Protein AF-0000000080838759 (afdb_homodimer)

pLDDT: mean 96.84, std 4.11, range [67.25, 99.0]

Radius of gyration: 19.16 Å; Cα contacts (8 Å, |Δi|>4): 704; chains: 2; bounding box: 39×55×47 Å

Secondary structure (DSSP, 8-state):
--HHHHHHH--B---B-SPPPPHHHHHHHHHHHHHS--GGG---EEEEEE-SHHHHHHHHTT-S-----SEEEEEEEETTTS-EETTTTTEESHHHHHHHHHHHHHHHHHHTT-EEEEE--S-HHHHHHHHT--TTEEEEEEEEEEPBPTT----GGGG----HHHHEEE-/--HHHHHHH--B---B-SPPPPHHHHHHHHHHHHHS--GGG---EEEEEE-SHHHHHHHHTT-S-----SEEEEEEEETTTS-EEGGGTTEESHHHHHHHHHHHHHHHHHHTT-EEEEE--S-HHHHHHHHT--TTEEEEEEEEEEPBPTT----GGGG----HHHHEEE-

Structure (mmCIF, N/CA/C/O backbone):
data_AF-0000000080838759-model_v1
#
loop_
_entity.id
_entity.type
_entity.pdbx_description
1 polymer 'Nitroreductase family protein'
#
loop_
_atom_site.group_PDB
_atom_site.id
_atom_site.type_symbol
_atom_site.label_atom_id
_atom_site.label_alt_id
_atom_site.label_comp_id
_atom_site.label_asym_id
_atom_site.label_entity_id
_atom_site.label_seq_id
_atom_site.pdbx_PDB_ins_code
_atom_site.Cartn_x
_atom_site.Cartn_y
_atom_site.Cartn_z
_atom_site.occupancy
_atom_site.B_iso_or_equiv
_atom_site.auth_seq_id
_atom_site.auth_comp_id
_atom_site.auth_asym_id
_atom_site.auth_atom_id
_atom_site.pdbx_PDB_model_num
ATOM 1 N N . MET A 1 1 ? 18.906 5.273 -6.961 1 67.25 1 MET A N 1
ATOM 2 C CA . MET A 1 1 ? 18.969 4.637 -5.648 1 67.25 1 MET A CA 1
ATOM 3 C C . MET A 1 1 ? 18.406 3.225 -5.703 1 67.25 1 MET A C 1
ATOM 5 O O . MET A 1 1 ? 17.562 2.92 -6.555 1 67.25 1 MET A O 1
ATOM 9 N N . ASP A 1 2 ? 19.031 2.209 -5.035 1 92.75 2 ASP A N 1
ATOM 10 C CA . ASP A 1 2 ? 18.594 0.84 -4.789 1 92.75 2 ASP A CA 1
ATOM 11 C C . ASP A 1 2 ? 17.266 0.818 -4.023 1 92.75 2 ASP A C 1
ATOM 13 O O . ASP A 1 2 ? 17.172 1.383 -2.932 1 92.75 2 ASP A O 1
ATOM 17 N N . LEU A 1 3 ? 16.203 0.337 -4.699 1 98.06 3 LEU A N 1
ATOM 18 C CA . LEU A 1 3 ? 14.852 0.405 -4.148 1 98.06 3 LEU A CA 1
ATOM 19 C C . LEU A 1 3 ? 14.781 -0.304 -2.799 1 98.06 3 LEU A C 1
ATOM 21 O O . LEU A 1 3 ? 14.141 0.188 -1.866 1 98.06 3 LEU A O 1
ATOM 25 N N . LEU A 1 4 ? 15.391 -1.438 -2.664 1 97.94 4 LEU A N 1
ATOM 26 C CA . LEU A 1 4 ? 15.375 -2.182 -1.409 1 97.94 4 LEU A CA 1
ATOM 27 C C . LEU A 1 4 ? 16.031 -1.376 -0.292 1 97.94 4 LEU A C 1
ATOM 29 O O . LEU A 1 4 ? 15.562 -1.396 0.849 1 97.94 4 LEU A O 1
ATOM 33 N N . LYS A 1 5 ? 17.125 -0.715 -0.619 1 97.56 5 LYS A N 1
ATOM 34 C CA . LYS A 1 5 ? 17.766 0.155 0.358 1 97.56 5 LYS A CA 1
ATOM 35 C C . LYS A 1 5 ? 16.844 1.296 0.775 1 97.56 5 LYS A C 1
ATOM 37 O O . LYS A 1 5 ? 16.75 1.63 1.959 1 97.56 5 LYS A O 1
ATOM 42 N N . LEU A 1 6 ? 16.219 1.942 -0.214 1 98.25 6 LEU A N 1
ATOM 43 C CA . LEU A 1 6 ? 15.273 3.014 0.084 1 98.25 6 LEU A CA 1
ATOM 44 C C . LEU A 1 6 ? 14.18 2.529 1.034 1 98.25 6 LEU A C 1
ATOM 46 O O . LEU A 1 6 ? 13.859 3.205 2.014 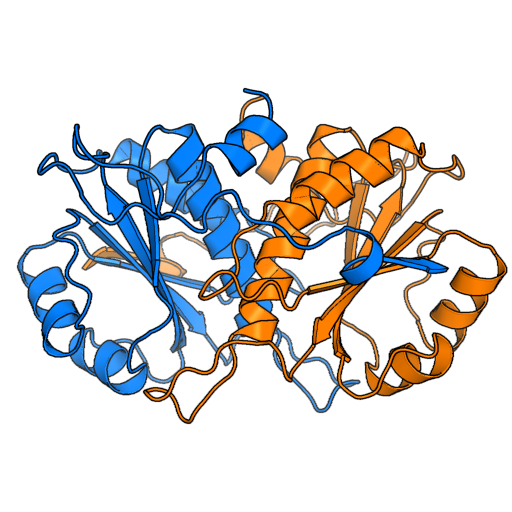1 98.25 6 LEU A O 1
ATOM 50 N N . MET A 1 7 ? 13.617 1.328 0.757 1 98.38 7 MET A N 1
ATOM 51 C CA . MET A 1 7 ? 12.57 0.731 1.576 1 98.38 7 MET A CA 1
ATOM 52 C C . MET A 1 7 ? 13.078 0.445 2.986 1 98.38 7 MET A C 1
ATOM 54 O O . MET A 1 7 ? 12.352 0.64 3.963 1 98.38 7 MET A O 1
ATOM 58 N N . GLY A 1 8 ? 14.281 0.028 3.107 1 97.12 8 GLY A N 1
ATOM 59 C CA . GLY A 1 8 ? 14.875 -0.272 4.398 1 97.12 8 GLY A CA 1
ATOM 60 C C . GLY A 1 8 ? 15.242 0.969 5.188 1 97.12 8 GLY A C 1
ATOM 61 O O . GLY A 1 8 ? 15.219 0.958 6.422 1 97.12 8 GLY A O 1
ATOM 62 N N . ASP A 1 9 ? 15.641 2.029 4.473 1 96.56 9 ASP A N 1
ATOM 63 C CA . ASP A 1 9 ? 16.047 3.277 5.109 1 96.56 9 ASP A CA 1
ATOM 64 C C . ASP A 1 9 ? 14.836 4.047 5.637 1 96.56 9 ASP A C 1
ATOM 66 O O . ASP A 1 9 ? 14.961 4.828 6.586 1 96.56 9 ASP A O 1
ATOM 70 N N . ARG A 1 10 ? 13.703 3.887 4.934 1 98.12 10 ARG A N 1
ATOM 71 C CA . ARG A 1 10 ? 12.484 4.547 5.391 1 98.12 10 ARG A CA 1
ATOM 72 C C . ARG A 1 10 ? 12.117 4.094 6.797 1 98.12 10 ARG A C 1
ATOM 74 O O . ARG A 1 10 ? 12.133 2.898 7.098 1 98.12 10 ARG A O 1
ATOM 81 N N . TYR A 1 11 ? 11.891 5.008 7.715 1 98.25 11 TYR A N 1
ATOM 82 C CA . TYR A 1 11 ? 11.391 4.703 9.055 1 98.25 11 TYR A CA 1
ATOM 83 C C . TYR A 1 11 ? 10.344 5.715 9.492 1 98.25 11 TYR A C 1
ATOM 85 O O . TYR A 1 11 ? 10.18 6.766 8.867 1 98.25 11 TYR A O 1
ATOM 93 N N . SER A 1 12 ? 9.57 5.309 10.508 1 98 12 SER A N 1
ATOM 94 C CA . SER A 1 12 ? 8.578 6.227 11.055 1 98 12 SER A CA 1
ATOM 95 C C . SER A 1 12 ? 9.234 7.406 11.758 1 98 12 SER A C 1
ATOM 97 O O . SER A 1 12 ? 9.695 7.281 12.891 1 98 12 SER A O 1
ATOM 99 N N . CYS A 1 13 ? 9.242 8.523 11.039 1 97.88 13 CYS A N 1
ATOM 100 C CA . CYS A 1 13 ? 9.773 9.766 11.602 1 97.88 13 CYS A CA 1
ATOM 101 C C . CYS A 1 13 ? 8.773 10.406 12.555 1 97.88 13 CYS A C 1
ATOM 103 O O . CYS A 1 13 ? 7.648 10.719 12.164 1 97.88 13 CYS A O 1
ATOM 105 N N . ARG A 1 14 ? 9.203 10.688 13.758 1 96.19 14 ARG A N 1
ATOM 106 C CA . ARG A 1 14 ? 8.273 11.234 14.742 1 96.19 14 ARG A CA 1
ATOM 107 C C . ARG A 1 14 ? 8.828 12.516 15.367 1 96.19 14 ARG A C 1
ATOM 109 O O . ARG A 1 14 ? 8.266 13.039 16.328 1 96.19 14 ARG A O 1
ATOM 116 N N . ARG A 1 15 ? 9.969 12.945 14.891 1 97.19 15 ARG A N 1
ATOM 117 C CA . ARG A 1 15 ? 10.578 14.227 15.227 1 97.19 15 ARG A CA 1
ATOM 118 C C . ARG A 1 15 ? 11.016 14.969 13.969 1 97.19 15 ARG A C 1
ATOM 120 O O . ARG A 1 15 ? 11.875 14.492 13.227 1 97.19 15 ARG A O 1
ATOM 127 N N . TYR A 1 16 ? 10.5 16.188 13.859 1 97.69 16 TYR A N 1
ATOM 128 C CA . TYR A 1 16 ? 10.695 16.891 12.594 1 97.69 16 TYR A CA 1
ATOM 129 C C . TYR A 1 16 ? 11.445 18.188 12.805 1 97.69 16 TYR A C 1
ATOM 131 O O . TYR A 1 16 ? 11.336 18.812 13.867 1 97.69 16 TYR A O 1
ATOM 139 N N . SER A 1 17 ? 12.211 18.516 11.812 1 96.94 17 SER A N 1
ATOM 140 C CA . SER A 1 17 ? 12.68 19.891 11.695 1 96.94 17 SER A CA 1
ATOM 141 C C . SER A 1 17 ? 11.523 20.875 11.539 1 96.94 17 SER A C 1
ATOM 143 O O . SER A 1 17 ? 10.438 20.5 11.094 1 96.94 17 SER A O 1
ATOM 145 N N . THR A 1 18 ? 11.773 22.141 11.797 1 94.94 18 THR A N 1
ATOM 146 C CA . THR A 1 18 ? 10.742 23.156 11.648 1 94.94 18 THR A CA 1
ATOM 147 C C . THR A 1 18 ? 10.695 23.672 10.211 1 94.94 18 THR A C 1
ATOM 149 O O . THR A 1 18 ? 9.797 24.438 9.852 1 94.94 18 THR A O 1
ATOM 152 N N . GLU A 1 19 ? 11.586 23.234 9.453 1 96.75 19 GLU A N 1
ATOM 153 C CA . GLU A 1 19 ? 11.641 23.672 8.062 1 96.75 19 GLU A CA 1
ATOM 154 C C . GLU A 1 19 ? 10.383 23.25 7.305 1 96.75 19 GLU A C 1
ATOM 156 O O . GLU A 1 19 ? 9.922 22.109 7.418 1 96.75 19 GLU A O 1
ATOM 161 N N . ASP A 1 20 ? 9.844 24.25 6.566 1 97.25 20 ASP A N 1
ATOM 162 C CA . ASP A 1 20 ? 8.672 23.953 5.746 1 97.25 20 ASP A CA 1
ATOM 163 C C . ASP A 1 20 ? 9.031 23 4.613 1 97.25 20 ASP A C 1
ATOM 165 O O . ASP A 1 20 ? 10.125 23.062 4.059 1 97.25 20 ASP A O 1
ATOM 169 N N . VAL A 1 21 ? 8.086 22.156 4.273 1 98.19 21 VAL A N 1
ATOM 170 C CA . VAL A 1 21 ? 8.281 21.297 3.115 1 98.19 21 VAL A CA 1
ATOM 171 C C . VAL A 1 21 ? 8.156 22.109 1.831 1 98.19 21 VAL A C 1
ATOM 173 O O . VAL A 1 21 ? 7.211 22.891 1.669 1 98.19 21 VAL A O 1
ATOM 176 N N . LYS A 1 22 ? 9.062 21.922 0.971 1 97.81 22 LYS A N 1
ATOM 177 C CA . LYS A 1 22 ? 9.023 22.641 -0.306 1 97.81 22 LYS A CA 1
ATOM 178 C C . LYS A 1 22 ? 7.801 22.234 -1.123 1 97.81 22 LYS A C 1
ATOM 180 O O . LYS A 1 22 ? 7.422 21.062 -1.147 1 97.81 22 LYS A O 1
ATOM 185 N N . GLU A 1 23 ? 7.258 23.25 -1.764 1 97.5 23 GLU A N 1
ATOM 186 C CA . GLU A 1 23 ? 6.082 23 -2.594 1 97.5 23 GLU A CA 1
ATOM 187 C C . GLU A 1 23 ? 6.383 21.984 -3.686 1 97.5 23 GLU A C 1
ATOM 189 O O . GLU A 1 23 ? 5.559 21.109 -3.975 1 97.5 23 GLU A O 1
ATOM 194 N N . GLU A 1 24 ? 7.512 22.109 -4.309 1 98.06 24 GLU A N 1
ATOM 195 C CA . GLU A 1 24 ? 7.887 21.188 -5.383 1 98.06 24 GLU A CA 1
ATOM 196 C C . GLU A 1 24 ? 7.926 19.75 -4.887 1 98.06 24 GLU A C 1
ATOM 198 O O . GLU A 1 24 ? 7.594 18.812 -5.633 1 98.06 24 GLU A O 1
ATOM 203 N N . ASP A 1 25 ? 8.383 19.531 -3.654 1 98.19 25 ASP A N 1
ATOM 204 C CA . ASP A 1 25 ? 8.43 18.188 -3.076 1 98.19 25 ASP A CA 1
ATOM 205 C C . ASP A 1 25 ? 7.023 17.656 -2.82 1 98.19 25 ASP A C 1
ATOM 207 O O . ASP A 1 25 ? 6.734 16.484 -3.113 1 98.19 25 ASP A O 1
ATOM 211 N N . ILE A 1 26 ? 6.129 18.516 -2.316 1 98.56 26 ILE A N 1
ATOM 212 C CA . ILE A 1 26 ? 4.746 18.125 -2.09 1 98.56 26 ILE A CA 1
ATOM 213 C C . ILE A 1 26 ? 4.105 17.703 -3.412 1 98.56 26 ILE A C 1
ATOM 215 O O . ILE A 1 26 ? 3.434 16.672 -3.484 1 98.56 26 ILE A O 1
ATOM 219 N N . LEU A 1 27 ? 4.371 18.438 -4.438 1 98.25 27 LEU A N 1
ATOM 220 C CA . LEU A 1 27 ? 3.783 18.156 -5.742 1 98.25 27 LEU A CA 1
ATOM 221 C C . LEU A 1 27 ? 4.301 16.828 -6.289 1 98.25 27 LEU A C 1
ATOM 223 O O . LEU A 1 27 ? 3.549 16.062 -6.902 1 98.25 27 LEU A O 1
ATOM 227 N N . LYS A 1 28 ? 5.59 16.531 -6.105 1 98.31 28 LYS A N 1
ATOM 228 C CA . LYS A 1 28 ? 6.148 15.25 -6.543 1 98.31 28 LYS A CA 1
ATOM 229 C C . LYS A 1 28 ? 5.535 14.094 -5.766 1 98.31 28 LYS A C 1
ATOM 231 O O . LYS A 1 28 ? 5.262 13.031 -6.336 1 98.31 28 LYS A O 1
ATOM 236 N N . ILE A 1 29 ? 5.348 14.297 -4.516 1 98.81 29 ILE A N 1
ATOM 237 C CA . ILE A 1 29 ? 4.723 13.273 -3.676 1 98.81 29 ILE A CA 1
ATOM 238 C C . ILE A 1 29 ? 3.287 13.039 -4.137 1 98.81 29 ILE A C 1
ATOM 240 O O . ILE A 1 29 ? 2.842 11.898 -4.242 1 98.81 29 ILE A O 1
ATOM 244 N N . LEU A 1 30 ? 2.594 14.117 -4.477 1 98.88 30 LEU A N 1
ATOM 245 C CA . LEU A 1 30 ? 1.219 14 -4.949 1 98.88 30 LEU A CA 1
ATOM 246 C C . LEU A 1 30 ? 1.174 13.375 -6.34 1 98.88 30 LEU A C 1
ATOM 248 O O . LEU A 1 30 ? 0.208 12.688 -6.684 1 98.88 30 LEU A O 1
ATOM 252 N N . GLU A 1 31 ? 2.197 13.602 -7.129 1 98.5 31 GLU A N 1
ATOM 253 C CA . GLU A 1 31 ? 2.289 12.906 -8.406 1 98.5 31 GLU A CA 1
ATOM 254 C C . GLU A 1 31 ? 2.393 11.398 -8.219 1 98.5 31 GLU A C 1
ATOM 256 O O . GLU A 1 31 ? 1.778 10.625 -8.953 1 98.5 31 GLU A O 1
ATOM 261 N N . ALA A 1 32 ? 3.166 10.969 -7.234 1 98.75 32 ALA A N 1
ATOM 262 C CA . ALA A 1 32 ? 3.254 9.555 -6.895 1 98.75 32 ALA A CA 1
ATOM 263 C C . ALA A 1 32 ? 1.889 9 -6.496 1 98.75 32 ALA A C 1
ATOM 265 O O . ALA A 1 32 ? 1.548 7.863 -6.84 1 98.75 32 ALA A O 1
ATOM 266 N N . ALA A 1 33 ? 1.122 9.805 -5.789 1 98.81 33 ALA A N 1
ATOM 267 C CA . ALA A 1 33 ? -0.238 9.422 -5.422 1 98.81 33 ALA A CA 1
ATOM 268 C C . ALA A 1 33 ? -1.108 9.234 -6.664 1 98.81 33 ALA A C 1
ATOM 270 O O . ALA A 1 33 ? -1.841 8.242 -6.773 1 98.81 33 ALA A O 1
ATOM 271 N N . LYS A 1 34 ? -0.985 10.125 -7.543 1 98.38 34 LYS A N 1
ATOM 272 C CA . LYS A 1 34 ? -1.82 10.172 -8.742 1 98.38 34 LYS A CA 1
ATOM 273 C C . LYS A 1 34 ? -1.583 8.953 -9.625 1 98.38 34 LYS A C 1
ATOM 275 O O . LYS A 1 34 ? -2.529 8.391 -10.18 1 98.38 34 LYS A O 1
ATOM 280 N N . ILE A 1 35 ? -0.372 8.523 -9.758 1 97.88 35 ILE A N 1
ATOM 281 C CA . ILE A 1 35 ? -0.061 7.488 -10.742 1 97.88 35 ILE A CA 1
ATOM 282 C C . ILE A 1 35 ? -0.175 6.109 -10.094 1 97.88 35 ILE A C 1
ATOM 284 O O . ILE A 1 35 ? -0.034 5.086 -10.773 1 97.88 35 ILE A O 1
ATOM 288 N N . ALA A 1 36 ? -0.401 6.055 -8.734 1 98.69 36 ALA A N 1
ATOM 289 C CA . ALA A 1 36 ? -0.598 4.77 -8.062 1 98.69 36 ALA A CA 1
ATOM 290 C C . ALA A 1 36 ? -1.803 4.031 -8.641 1 98.69 36 ALA A C 1
ATOM 292 O O . ALA A 1 36 ? -2.826 4.648 -8.953 1 98.69 36 ALA A O 1
ATOM 293 N N . PRO A 1 37 ? -1.706 2.703 -8.797 1 98.69 37 PRO A N 1
ATOM 294 C CA . PRO A 1 37 ? -2.848 1.953 -9.328 1 98.69 37 PRO A CA 1
ATOM 295 C C . PRO A 1 37 ? -4.004 1.863 -8.336 1 98.69 37 PRO A C 1
ATOM 297 O O . PRO A 1 37 ? -3.779 1.837 -7.121 1 98.69 37 PRO A O 1
ATOM 300 N N . THR A 1 38 ? -5.199 1.871 -8.844 1 98.69 38 THR A N 1
ATOM 301 C CA . THR A 1 38 ? -6.422 1.585 -8.102 1 98.69 38 THR A CA 1
ATOM 302 C C . THR A 1 38 ? -7.297 0.595 -8.867 1 98.69 38 THR A C 1
ATOM 304 O O . THR A 1 38 ? -7.141 0.426 -10.078 1 98.69 38 THR A O 1
ATOM 307 N N . ALA A 1 39 ? -8.086 -0.12 -8.117 1 98.56 39 ALA A N 1
ATOM 308 C CA . ALA A 1 39 ? -8.961 -1.113 -8.734 1 98.56 39 ALA A CA 1
ATOM 309 C C . ALA A 1 39 ? -9.789 -0.492 -9.852 1 98.56 39 ALA A C 1
ATOM 311 O O . ALA A 1 39 ? -10.453 0.527 -9.648 1 98.56 39 ALA A O 1
ATOM 312 N N . HIS A 1 40 ? -9.656 -1.096 -11.102 1 97.69 40 HIS A N 1
ATOM 313 C CA . HIS A 1 40 ? -10.398 -0.67 -12.281 1 97.69 40 HIS A CA 1
ATOM 314 C C . HIS A 1 40 ? -10.078 0.775 -12.648 1 97.69 40 HIS A C 1
ATOM 316 O O . HIS A 1 40 ? -10.867 1.44 -13.32 1 97.69 40 HIS A O 1
ATOM 322 N N . ASN A 1 41 ? -9.008 1.258 -12.078 1 98.25 41 ASN A N 1
ATOM 323 C CA . ASN A 1 41 ? -8.602 2.65 -12.242 1 98.25 41 ASN A CA 1
ATOM 324 C C . ASN A 1 41 ? -9.727 3.609 -11.867 1 98.25 41 ASN A C 1
ATOM 326 O O . ASN A 1 41 ? -9.906 4.645 -12.508 1 98.25 41 ASN A O 1
ATOM 330 N N . GLU A 1 42 ? -10.477 3.25 -10.836 1 98.5 42 GLU A N 1
ATOM 331 C CA . GLU A 1 42 ? -11.578 4.098 -10.391 1 98.5 42 GLU A CA 1
ATOM 332 C C . GLU A 1 42 ? -11.055 5.34 -9.672 1 98.5 42 GLU A C 1
ATOM 334 O O . GLU A 1 42 ? -11.789 6.32 -9.508 1 98.5 42 GLU A O 1
ATOM 339 N N . GLN A 1 43 ? -9.867 5.281 -9.188 1 98.75 43 GLN A N 1
ATOM 340 C CA . GLN A 1 43 ? -9.156 6.406 -8.586 1 98.75 43 GLN A CA 1
ATOM 341 C C . GLN A 1 43 ? -10.008 7.074 -7.508 1 98.75 43 GLN A C 1
ATOM 343 O O . GLN A 1 43 ? -10.266 8.281 -7.566 1 98.75 43 GLN A O 1
ATOM 348 N N . PRO A 1 44 ? -10.375 6.281 -6.465 1 98.88 44 PRO A N 1
ATOM 349 C CA . PRO A 1 44 ? -11.266 6.809 -5.43 1 98.88 44 PRO A CA 1
ATOM 350 C C . PRO A 1 44 ? -10.531 7.66 -4.395 1 98.88 44 PRO A C 1
ATOM 352 O O . PRO A 1 44 ? -11.172 8.266 -3.529 1 98.88 44 PRO A O 1
ATOM 355 N N . GLN A 1 45 ? -9.234 7.773 -4.402 1 98.88 45 GLN A N 1
ATOM 356 C CA . GLN A 1 45 ? -8.414 8.398 -3.367 1 98.88 45 GLN A CA 1
ATOM 357 C C . GLN A 1 45 ? -8.75 9.883 -3.23 1 98.88 45 GLN A C 1
ATOM 359 O O . GLN A 1 45 ? -9.031 10.555 -4.223 1 98.88 45 GLN A O 1
ATOM 364 N N . ARG A 1 46 ? -8.781 10.328 -2.061 1 98.94 46 ARG A N 1
ATOM 365 C CA . ARG A 1 46 ? -8.852 11.727 -1.659 1 98.94 46 ARG A CA 1
ATOM 366 C C . ARG A 1 46 ? -7.73 12.07 -0.682 1 98.94 46 ARG A C 1
ATOM 368 O O . ARG A 1 46 ? -7.527 11.367 0.31 1 98.94 46 ARG A O 1
ATOM 375 N N . ILE A 1 47 ? -7.02 13.125 -0.986 1 98.94 47 ILE A N 1
ATOM 376 C CA . ILE A 1 47 ? -5.887 13.531 -0.166 1 98.94 47 ILE A CA 1
ATOM 377 C C . ILE A 1 47 ? -6.07 14.977 0.289 1 98.94 47 ILE A C 1
ATOM 379 O O . ILE A 1 47 ? -6.273 15.875 -0.535 1 98.94 47 ILE A O 1
ATOM 383 N N . TYR A 1 48 ? -6.055 15.172 1.521 1 98.88 48 TYR A N 1
ATOM 384 C CA . TYR A 1 48 ? -6.105 16.5 2.113 1 98.88 48 TYR A CA 1
ATOM 385 C C . TYR A 1 48 ? -4.742 16.922 2.658 1 98.88 48 TYR A C 1
ATOM 387 O O . TYR A 1 48 ? -4.246 16.328 3.619 1 98.88 48 TYR A O 1
ATOM 395 N N . VAL A 1 49 ? -4.141 17.875 2.008 1 98.88 49 VAL A N 1
ATOM 396 C CA . VAL A 1 49 ? -2.836 18.391 2.406 1 98.88 49 VAL A CA 1
ATOM 397 C C . VAL A 1 49 ? -3.01 19.453 3.494 1 98.88 49 VAL A C 1
ATOM 399 O O . VAL A 1 49 ? -3.475 20.562 3.223 1 98.88 49 VAL A O 1
ATOM 402 N N . VAL A 1 50 ? -2.623 19.109 4.699 1 98 50 VAL A N 1
ATOM 403 C CA . VAL A 1 50 ? -2.785 20 5.852 1 98 50 VAL A CA 1
ATOM 404 C C . VAL A 1 50 ? -1.452 20.656 6.188 1 98 50 VAL A C 1
ATOM 406 O O . VAL A 1 50 ? -0.598 20.062 6.844 1 98 50 VAL A O 1
ATOM 409 N N . LYS A 1 51 ? -1.265 21.922 5.785 1 97.12 51 LYS A N 1
ATOM 410 C CA . LYS A 1 51 ? 0.029 22.578 5.992 1 97.12 51 LYS A CA 1
ATOM 411 C C . LYS A 1 51 ? -0.141 23.969 6.578 1 97.12 51 LYS A C 1
ATOM 413 O O . LYS A 1 51 ? 0.825 24.578 7.055 1 97.12 51 LYS A O 1
ATOM 418 N N . SER A 1 52 ? -1.4 24.547 6.523 1 97.19 52 SER A N 1
ATOM 419 C CA . SER A 1 52 ? -1.636 25.844 7.156 1 97.19 52 SER A CA 1
ATOM 420 C C . SER A 1 52 ? -1.721 25.703 8.672 1 97.19 52 SER A C 1
ATOM 422 O O . SER A 1 52 ? -2.037 24.641 9.188 1 97.19 52 SER A O 1
ATOM 424 N N . ASN A 1 53 ? -1.434 26.781 9.344 1 95.75 53 ASN A N 1
ATOM 425 C CA . ASN A 1 53 ? -1.57 26.781 10.797 1 95.75 53 ASN A CA 1
ATOM 426 C C . ASN A 1 53 ? -2.998 26.453 11.227 1 95.75 53 ASN A C 1
ATOM 428 O O . ASN A 1 53 ? -3.211 25.688 12.172 1 95.75 53 ASN A O 1
ATOM 432 N N . GLU A 1 54 ? -3.941 27.016 10.594 1 97.19 54 GLU A N 1
ATOM 433 C CA . GLU A 1 54 ? -5.344 26.766 10.906 1 97.19 54 GLU A CA 1
ATOM 434 C C . GLU A 1 54 ? -5.711 25.297 10.672 1 97.19 54 GLU A C 1
ATOM 436 O O . GLU A 1 54 ? -6.375 24.672 11.5 1 97.19 54 GLU A O 1
ATOM 441 N N . GLY A 1 55 ? -5.34 24.75 9.516 1 96.69 55 GLY A N 1
ATOM 442 C CA . GLY A 1 55 ? -5.609 23.344 9.227 1 96.69 55 GLY A CA 1
ATOM 443 C C . GLY A 1 55 ? -5.008 22.406 10.25 1 96.69 55 GLY A C 1
ATOM 444 O O . GLY A 1 55 ? -5.676 21.469 10.703 1 96.69 55 GLY A O 1
ATOM 445 N N . LYS A 1 56 ? -3.777 22.656 10.562 1 95.75 56 LYS A N 1
ATOM 446 C CA . LYS A 1 56 ? -3.104 21.812 11.547 1 95.75 56 LYS A CA 1
ATOM 447 C C . LYS A 1 56 ? -3.787 21.906 12.906 1 95.75 56 LYS A C 1
ATOM 449 O O . LYS A 1 56 ? -3.924 20.891 13.602 1 95.75 56 LYS A O 1
ATOM 454 N N . ALA A 1 57 ? -4.172 23.094 13.297 1 95.69 57 ALA A N 1
ATOM 455 C CA . ALA A 1 57 ? -4.891 23.25 14.555 1 95.69 57 ALA A CA 1
ATOM 456 C C . ALA A 1 57 ? -6.184 22.453 14.562 1 95.69 57 ALA A C 1
ATOM 458 O O . ALA A 1 57 ? -6.527 21.812 15.562 1 95.69 57 ALA A O 1
ATOM 459 N N . ARG A 1 58 ? -6.922 22.469 13.516 1 96.38 58 ARG A N 1
ATOM 460 C CA . ARG A 1 58 ? -8.156 21.703 13.391 1 96.38 58 ARG A CA 1
ATOM 461 C C . ARG A 1 58 ? -7.879 20.203 13.492 1 96.38 58 ARG A C 1
ATOM 463 O O . ARG A 1 58 ? -8.594 19.469 14.18 1 96.38 58 ARG A O 1
ATOM 470 N N . LEU A 1 59 ? -6.859 19.75 12.766 1 96.12 59 LEU A N 1
ATOM 471 C CA . LEU A 1 59 ? -6.5 18.344 12.789 1 96.12 59 LEU A CA 1
ATOM 472 C C . LEU A 1 59 ? -6.121 17.906 14.203 1 96.12 59 LEU A C 1
ATOM 474 O O . LEU A 1 59 ? -6.473 16.797 14.625 1 96.12 59 LEU A O 1
ATOM 478 N N . MET A 1 60 ? -5.434 18.766 14.938 1 94.5 60 MET A N 1
ATOM 479 C CA . MET A 1 60 ? -4.844 18.406 16.219 1 94.5 60 MET A CA 1
ATOM 480 C C . MET A 1 60 ? -5.891 18.438 17.328 1 94.5 60 MET A C 1
ATOM 482 O O . MET A 1 60 ? -5.656 17.922 18.438 1 94.5 60 MET A O 1
ATOM 486 N N . LYS A 1 61 ? -7.031 18.953 17.141 1 91.69 61 LYS A N 1
ATOM 487 C CA . LYS A 1 61 ? -8.078 19.031 18.156 1 91.69 61 LYS A CA 1
ATOM 488 C C . LYS A 1 61 ? -8.359 17.672 18.781 1 91.69 61 LYS A C 1
ATOM 490 O O . LYS A 1 61 ? -8.586 17.562 19.984 1 91.69 61 LYS A O 1
ATOM 495 N N . ASP A 1 62 ? -8.297 16.609 18.047 1 80.44 62 ASP A N 1
ATOM 496 C CA . ASP A 1 62 ? -8.625 15.273 18.531 1 80.44 62 ASP A CA 1
ATOM 497 C C . ASP A 1 62 ? -7.531 14.273 18.172 1 80.44 62 ASP A C 1
ATOM 499 O O . ASP A 1 62 ? -7.793 13.07 18.062 1 80.44 62 ASP A O 1
ATOM 503 N N . PHE A 1 63 ? -6.488 14.836 17.906 1 78.69 63 PHE A N 1
ATOM 504 C CA . PHE A 1 63 ? -5.375 14.031 17.422 1 78.69 63 PHE A CA 1
ATOM 505 C C . PHE A 1 63 ? -4.211 14.07 18.406 1 78.69 63 PHE A C 1
ATOM 507 O O . PHE A 1 63 ? -3.709 15.148 18.734 1 78.69 63 PHE A O 1
ATOM 514 N N . LYS A 1 64 ? -3.855 12.945 19 1 73.88 64 LYS A N 1
ATOM 515 C CA . LYS A 1 64 ? -2.893 12.891 20.094 1 73.88 64 LYS A CA 1
ATOM 516 C C . LYS A 1 64 ? -1.46 12.883 19.562 1 73.88 64 LYS A C 1
ATOM 518 O O . LYS A 1 64 ? -0.521 13.188 20.312 1 73.88 64 LYS A O 1
ATOM 523 N N . PHE A 1 65 ? -1.274 12.602 18.312 1 79.12 65 PHE A N 1
ATOM 524 C CA . PHE A 1 65 ? 0.077 12.414 17.797 1 79.12 65 PHE A CA 1
ATOM 525 C C . PHE A 1 65 ? 0.562 13.656 17.078 1 79.12 65 PHE A C 1
ATOM 527 O O . PHE A 1 65 ? 0.792 13.625 15.867 1 79.12 65 PHE A O 1
ATOM 534 N N . ASP A 1 66 ? 0.688 14.695 17.875 1 83.81 66 ASP A N 1
ATOM 535 C CA . ASP A 1 66 ? 1.285 15.906 17.328 1 83.81 66 ASP A CA 1
ATOM 536 C C . ASP A 1 66 ? 2.809 15.812 17.312 1 83.81 66 ASP A C 1
ATOM 538 O O . ASP A 1 66 ? 3.469 16.188 18.281 1 83.81 66 ASP A O 1
ATOM 542 N N . PHE A 1 67 ? 3.314 15.391 16.203 1 90.88 67 PHE A N 1
ATOM 543 C CA . PHE A 1 67 ? 4.758 15.289 16.031 1 90.88 67 PHE A CA 1
ATOM 544 C C . PHE A 1 67 ? 5.355 16.641 15.641 1 90.88 67 PHE A C 1
ATOM 546 O O . PHE A 1 67 ? 6.555 16.734 15.359 1 90.88 67 PHE A O 1
ATOM 553 N N . LYS A 1 68 ? 4.48 17.672 15.586 1 93.5 68 LYS A N 1
ATOM 554 C CA . LYS A 1 68 ? 4.879 19 15.148 1 93.5 68 LYS A CA 1
ATOM 555 C C . LYS A 1 68 ? 5.465 18.969 13.742 1 93.5 68 LYS A C 1
ATOM 557 O O . LYS A 1 68 ? 6.43 19.672 13.445 1 93.5 68 LYS A O 1
ATOM 562 N N . ALA A 1 69 ? 4.961 18.062 12.945 1 96.75 69 ALA A N 1
ATOM 563 C CA . ALA A 1 69 ? 5.355 18.031 11.539 1 96.75 69 ALA A CA 1
ATOM 564 C C . ALA A 1 69 ? 4.844 19.266 10.797 1 96.75 69 ALA A C 1
ATOM 566 O O . ALA A 1 69 ? 3.744 19.75 11.078 1 96.75 69 ALA A O 1
ATOM 567 N N . PRO A 1 70 ? 5.602 19.797 9.883 1 97.62 70 PRO A N 1
ATOM 568 C CA . PRO A 1 70 ? 5.16 20.984 9.156 1 97.62 70 PRO A CA 1
ATOM 569 C C . PRO A 1 70 ? 3.979 20.703 8.227 1 97.62 70 PRO A C 1
ATOM 571 O O . PRO A 1 70 ? 3.309 21.641 7.777 1 97.62 70 PRO A O 1
ATOM 574 N N . CYS A 1 71 ? 3.725 19.438 7.863 1 97.94 71 CYS A N 1
ATOM 575 C CA . CYS A 1 71 ? 2.668 19.047 6.934 1 97.94 71 CYS A CA 1
ATOM 576 C C . CYS A 1 71 ? 2.1 17.688 7.285 1 97.94 71 CYS A C 1
ATOM 578 O O . CYS A 1 71 ? 2.816 16.828 7.801 1 97.94 71 CYS A O 1
ATOM 580 N N . TYR A 1 72 ? 0.829 17.516 7.121 1 97.75 72 TYR A N 1
ATOM 581 C CA . TYR A 1 72 ? 0.149 16.234 7.234 1 97.75 72 TYR A CA 1
ATOM 582 C C . TYR A 1 72 ? -0.673 15.938 5.988 1 97.75 72 TYR A C 1
ATOM 584 O O . TYR A 1 72 ? -1.314 16.828 5.434 1 97.75 72 TYR A O 1
ATOM 592 N N . LEU A 1 73 ? -0.601 14.758 5.516 1 98.81 73 LEU A N 1
ATOM 593 C CA . LEU A 1 73 ? -1.456 14.273 4.438 1 98.81 73 LEU A CA 1
ATOM 594 C C . LEU A 1 73 ? -2.545 13.352 4.98 1 98.81 73 LEU A C 1
ATOM 596 O O . LEU A 1 73 ? -2.264 12.219 5.363 1 98.81 73 LEU A O 1
ATOM 600 N N . VAL A 1 74 ? -3.756 13.828 5.086 1 98.69 74 VAL A N 1
ATOM 601 C CA . VAL A 1 74 ? -4.906 13.031 5.5 1 98.69 74 VAL A CA 1
ATOM 602 C C . VAL A 1 74 ? -5.5 12.32 4.285 1 98.69 74 VAL A C 1
ATOM 604 O O . VAL A 1 74 ? -5.926 12.961 3.326 1 98.69 74 VAL A O 1
ATOM 607 N N . CYS A 1 75 ? -5.52 11.016 4.363 1 98.88 75 CYS A N 1
ATOM 608 C CA . CYS A 1 75 ? -5.805 10.227 3.17 1 98.88 75 CYS A CA 1
ATOM 609 C C . CYS A 1 75 ? -7.02 9.336 3.383 1 98.88 75 CYS A C 1
ATOM 611 O O . CYS A 1 75 ? -7.141 8.68 4.422 1 98.88 75 CYS A O 1
ATOM 613 N N . GLY A 1 76 ? -7.871 9.32 2.41 1 98.88 76 GLY A N 1
ATOM 614 C CA . GLY A 1 76 ? -9.055 8.477 2.361 1 98.88 76 GLY A CA 1
ATOM 615 C C . GLY A 1 76 ? -9.5 8.156 0.948 1 98.88 76 GLY A C 1
ATOM 616 O O . GLY A 1 76 ? -8.703 8.219 0.009 1 98.88 76 GLY A O 1
ATOM 617 N N . TYR A 1 77 ? -10.695 7.641 0.87 1 98.88 77 TYR A N 1
ATOM 618 C CA . TYR A 1 77 ? -11.258 7.332 -0.441 1 98.88 77 TYR A CA 1
ATOM 619 C C . TYR A 1 77 ? -12.758 7.594 -0.466 1 98.88 77 TYR A C 1
ATOM 621 O O . TYR A 1 77 ? -13.43 7.523 0.569 1 98.88 77 TYR A O 1
ATOM 629 N N . ASN A 1 78 ? -13.258 8.031 -1.589 1 98.81 78 ASN A N 1
ATOM 630 C CA . ASN A 1 78 ? -14.688 8.141 -1.826 1 98.81 78 ASN A CA 1
ATOM 631 C C . ASN A 1 78 ? -15.352 6.77 -1.935 1 98.81 78 ASN A C 1
ATOM 633 O O . ASN A 1 78 ? -15.141 6.055 -2.916 1 98.81 78 ASN A O 1
ATOM 637 N N . GLU A 1 79 ? -16.141 6.402 -0.996 1 98.5 79 GLU A N 1
ATOM 638 C CA . GLU A 1 79 ? -16.719 5.066 -0.902 1 98.5 79 GLU A CA 1
ATOM 639 C C . GLU A 1 79 ? -17.656 4.785 -2.072 1 98.5 79 GLU A C 1
ATOM 641 O O . GLU A 1 79 ? -17.891 3.625 -2.418 1 98.5 79 GLU A O 1
ATOM 646 N N . GLU A 1 80 ? -18.141 5.816 -2.666 1 98.5 80 GLU A N 1
ATOM 647 C CA . GLU A 1 80 ? -19.078 5.664 -3.779 1 98.5 80 GLU A CA 1
ATOM 648 C C . GLU A 1 80 ? -18.344 5.391 -5.086 1 98.5 80 GLU A C 1
ATOM 650 O O . GLU A 1 80 ? -18.938 4.969 -6.074 1 98.5 80 GLU A O 1
ATOM 655 N N . GLU A 1 81 ? -17.062 5.613 -5.074 1 98.69 81 GLU A N 1
ATOM 656 C CA . GLU A 1 81 ? -16.266 5.465 -6.293 1 98.69 81 GLU A CA 1
ATOM 657 C C . GLU A 1 81 ? -15.422 4.199 -6.25 1 98.69 81 GLU A C 1
ATOM 659 O O . GLU A 1 81 ? -14.891 3.766 -7.273 1 98.69 81 GLU A O 1
ATOM 664 N N . ALA A 1 82 ? -15.289 3.582 -5.098 1 98.69 82 ALA A N 1
ATOM 665 C CA . ALA A 1 82 ? -14.461 2.387 -4.957 1 98.69 82 ALA A CA 1
ATOM 666 C C . ALA A 1 82 ? -15.117 1.186 -5.637 1 98.69 82 ALA A C 1
ATOM 668 O O . ALA A 1 82 ? -16.328 0.995 -5.539 1 98.69 82 ALA A O 1
ATOM 669 N N . TRP A 1 83 ? -14.312 0.455 -6.32 1 98.62 83 TRP A N 1
ATOM 670 C CA . TRP A 1 83 ? -14.805 -0.783 -6.91 1 98.62 83 TRP A CA 1
ATOM 671 C C . TRP A 1 83 ? -15.242 -1.768 -5.832 1 98.62 83 TRP A C 1
ATOM 673 O O . TRP A 1 83 ? -14.648 -1.818 -4.754 1 98.62 83 TRP A O 1
ATOM 683 N N . LYS A 1 84 ? -16.266 -2.559 -6.137 1 98.5 84 LYS A N 1
ATOM 684 C CA . LYS A 1 84 ? -16.781 -3.562 -5.211 1 98.5 84 LYS A CA 1
ATOM 685 C C . LYS A 1 84 ? -16.656 -4.965 -5.793 1 98.5 84 LYS A C 1
ATOM 687 O O . LYS A 1 84 ? -16.969 -5.188 -6.965 1 98.5 84 LYS A O 1
ATOM 692 N N . ASN A 1 85 ? -16.109 -5.875 -4.973 1 97.56 85 ASN A N 1
ATOM 693 C CA . ASN A 1 85 ? -15.953 -7.262 -5.398 1 97.56 85 ASN A CA 1
ATOM 694 C C . ASN A 1 85 ? -17.219 -8.07 -5.164 1 97.56 85 ASN A C 1
ATOM 696 O O . ASN A 1 85 ? -17.547 -8.406 -4.023 1 97.56 85 ASN A O 1
ATOM 700 N N . PRO A 1 86 ? -17.938 -8.469 -6.223 1 96.75 86 PRO A N 1
ATOM 701 C CA . PRO A 1 86 ? -19.172 -9.227 -6.035 1 96.75 86 PRO A CA 1
ATOM 702 C C . PRO A 1 86 ? -18.922 -10.633 -5.484 1 96.75 86 PRO A C 1
ATOM 704 O O . PRO A 1 86 ? -19.859 -11.273 -4.984 1 96.75 86 PRO A O 1
ATOM 707 N N . LEU A 1 87 ? -17.734 -11.109 -5.52 1 95.56 87 LEU A N 1
ATOM 708 C CA . LEU A 1 87 ? -17.406 -12.453 -5.051 1 95.56 87 LEU A CA 1
ATOM 709 C C . LEU A 1 87 ? -17.047 -12.438 -3.57 1 95.56 87 LEU A C 1
ATOM 711 O O . LEU A 1 87 ? -16.812 -13.492 -2.975 1 95.56 87 LEU A O 1
ATOM 715 N N . ASP A 1 88 ? -17.016 -11.32 -2.943 1 96.31 88 ASP A N 1
ATOM 716 C CA . ASP A 1 88 ? -16.625 -11.156 -1.544 1 96.31 88 ASP A CA 1
ATOM 717 C C . ASP A 1 88 ? -17.578 -10.195 -0.83 1 96.31 88 ASP A C 1
ATOM 719 O O . ASP A 1 88 ? -17.141 -9.195 -0.259 1 96.31 88 ASP A O 1
ATOM 723 N N . ASN A 1 89 ? -18.875 -10.445 -0.945 1 97.44 89 ASN A N 1
ATOM 724 C CA . ASN A 1 89 ? -19.922 -9.688 -0.274 1 97.44 89 ASN A CA 1
ATOM 725 C C . ASN A 1 89 ? -19.875 -8.211 -0.627 1 97.44 89 ASN A C 1
ATOM 727 O O . ASN A 1 89 ? -20.062 -7.352 0.239 1 97.44 89 ASN A O 1
ATOM 731 N N . ASN A 1 90 ? -19.453 -7.836 -1.814 1 98 90 ASN A N 1
ATOM 732 C CA . ASN A 1 90 ? -19.344 -6.48 -2.344 1 98 90 ASN A CA 1
ATOM 733 C C . ASN A 1 90 ? -18.406 -5.621 -1.506 1 98 90 ASN A C 1
ATOM 735 O O . ASN A 1 90 ? -18.641 -4.426 -1.333 1 98 90 ASN A O 1
ATOM 739 N N . LYS A 1 91 ? -17.484 -6.332 -0.986 1 97.75 91 LYS A N 1
ATOM 740 C CA . LYS A 1 91 ? -16.438 -5.57 -0.3 1 97.75 91 LYS A CA 1
ATOM 741 C C . LYS A 1 91 ? -15.789 -4.562 -1.241 1 97.75 91 LYS A C 1
ATOM 743 O O . LYS A 1 91 ? -15.391 -4.914 -2.357 1 97.75 91 LYS A O 1
ATOM 748 N N . ASP A 1 92 ? -15.672 -3.254 -0.781 1 98.25 92 ASP A N 1
ATOM 749 C CA . ASP A 1 92 ? -15.086 -2.264 -1.684 1 98.25 92 ASP A CA 1
ATOM 750 C C . ASP A 1 92 ? -13.562 -2.299 -1.628 1 98.25 92 ASP A C 1
ATOM 752 O O . ASP A 1 92 ? -12.984 -2.805 -0.666 1 98.25 92 ASP A O 1
ATOM 756 N N . SER A 1 93 ? -12.922 -1.811 -2.623 1 98.69 93 SER A N 1
ATOM 757 C CA . SER A 1 93 ? -11.469 -1.844 -2.797 1 98.69 93 SER A CA 1
ATOM 758 C C . SER A 1 93 ? -10.805 -0.646 -2.127 1 98.69 93 SER A C 1
ATOM 760 O O . SER A 1 93 ? -9.586 -0.505 -2.172 1 98.69 93 SER A O 1
ATOM 762 N N . GLY A 1 94 ? -11.57 0.233 -1.528 1 98.75 94 GLY A N 1
ATOM 763 C CA . GLY A 1 94 ? -11.125 1.564 -1.156 1 98.75 94 GLY A CA 1
ATOM 764 C C . GLY A 1 94 ? -9.922 1.552 -0.226 1 98.75 94 GLY A C 1
ATOM 765 O O . GLY A 1 94 ? -8.961 2.289 -0.438 1 98.75 94 GLY A O 1
ATOM 766 N N . GLU A 1 95 ? -9.969 0.702 0.812 1 98.75 95 GLU A N 1
ATOM 767 C CA . GLU A 1 95 ? -8.875 0.651 1.777 1 98.75 95 GLU A CA 1
ATOM 768 C C . GLU A 1 95 ? -7.582 0.154 1.127 1 98.75 95 GLU A C 1
ATOM 770 O O . GLU A 1 95 ? -6.5 0.675 1.404 1 98.75 95 GLU A O 1
ATOM 775 N N . VAL A 1 96 ? -7.707 -0.857 0.29 1 98.88 96 VAL A N 1
ATOM 776 C CA . VAL A 1 96 ? -6.559 -1.342 -0.466 1 98.88 96 VAL A CA 1
ATOM 777 C C . VAL A 1 96 ? -6.031 -0.233 -1.372 1 98.88 96 VAL A C 1
ATOM 779 O O . VAL A 1 96 ? -4.836 0.07 -1.361 1 98.88 96 VAL A O 1
ATOM 782 N N . ASP A 1 97 ? -6.934 0.427 -2.088 1 98.94 97 ASP A N 1
ATOM 783 C CA . ASP A 1 97 ? -6.555 1.47 -3.037 1 98.94 97 ASP A CA 1
ATOM 784 C C . ASP A 1 97 ? -5.793 2.596 -2.34 1 98.94 97 ASP A C 1
ATOM 786 O O . ASP A 1 97 ? -4.703 2.977 -2.773 1 98.94 97 ASP A O 1
ATOM 790 N N . ILE A 1 98 ? -6.363 3.076 -1.276 1 98.94 98 ILE A N 1
ATOM 791 C CA . ILE A 1 98 ? -5.758 4.223 -0.607 1 98.94 98 ILE A CA 1
ATOM 792 C C . ILE A 1 98 ? -4.441 3.807 0.041 1 98.94 98 ILE A C 1
ATOM 794 O O . ILE A 1 98 ? -3.496 4.598 0.105 1 98.94 98 ILE A O 1
ATOM 798 N N . SER A 1 99 ? -4.328 2.57 0.506 1 98.94 99 SER A N 1
ATOM 799 C CA . SER A 1 99 ? -3.082 2.096 1.1 1 98.94 99 SER A CA 1
ATOM 800 C C . SER A 1 99 ? -1.965 2.029 0.062 1 98.94 99 SER A C 1
ATOM 802 O O . SER A 1 99 ? -0.814 2.355 0.36 1 98.94 99 SER A O 1
ATOM 804 N N . ILE A 1 100 ? -2.258 1.59 -1.128 1 98.94 100 ILE A N 1
ATOM 805 C CA . ILE A 1 100 ? -1.291 1.61 -2.221 1 98.94 100 ILE A CA 1
ATOM 806 C C . ILE A 1 100 ? -0.83 3.045 -2.473 1 98.94 100 ILE A C 1
ATOM 808 O O . ILE A 1 100 ? 0.372 3.312 -2.543 1 98.94 100 ILE A O 1
ATOM 812 N N . VAL A 1 101 ? -1.793 3.938 -2.557 1 98.94 101 VAL A N 1
ATOM 813 C CA . VAL A 1 101 ? -1.539 5.348 -2.836 1 98.94 101 VAL A CA 1
ATOM 814 C C . VAL A 1 101 ? -0.627 5.93 -1.76 1 98.94 101 VAL A C 1
ATOM 816 O O . VAL A 1 101 ? 0.382 6.566 -2.072 1 98.94 101 VAL A O 1
ATOM 819 N N . MET A 1 102 ? -0.948 5.676 -0.541 1 98.94 102 MET A N 1
ATOM 820 C CA . MET A 1 102 ? -0.173 6.211 0.575 1 98.94 102 MET A CA 1
ATOM 821 C C . MET A 1 102 ? 1.231 5.613 0.597 1 98.94 102 MET A C 1
ATOM 823 O O . MET A 1 102 ? 2.191 6.289 0.971 1 98.94 102 MET A O 1
ATOM 827 N N . THR A 1 103 ? 1.343 4.348 0.248 1 99 103 THR A N 1
ATOM 828 C CA . THR A 1 103 ? 2.662 3.727 0.189 1 99 103 THR A CA 1
ATOM 829 C C . THR A 1 103 ? 3.525 4.391 -0.88 1 99 103 THR A C 1
ATOM 831 O O . THR A 1 103 ? 4.707 4.656 -0.654 1 99 103 THR A O 1
ATOM 834 N N . HIS A 1 104 ? 2.939 4.645 -2.047 1 98.94 104 HIS A N 1
ATOM 835 C CA . HIS A 1 104 ? 3.645 5.395 -3.08 1 98.94 104 HIS A CA 1
ATOM 836 C C . HIS A 1 104 ? 4.148 6.73 -2.545 1 98.94 104 HIS A C 1
ATOM 838 O O . HIS A 1 104 ? 5.316 7.082 -2.736 1 98.94 104 HIS A O 1
ATOM 844 N N . MET A 1 105 ? 3.301 7.434 -1.843 1 98.94 105 MET A N 1
ATOM 845 C CA . MET A 1 105 ? 3.658 8.742 -1.311 1 98.94 105 MET A CA 1
ATOM 846 C C . MET A 1 105 ? 4.77 8.625 -0.273 1 98.94 105 MET A C 1
ATOM 848 O O . MET A 1 105 ? 5.719 9.414 -0.283 1 98.94 105 MET A O 1
ATOM 852 N N . MET A 1 106 ? 4.652 7.664 0.592 1 98.94 106 MET A N 1
ATOM 853 C CA . MET A 1 106 ? 5.625 7.441 1.658 1 98.94 106 MET A CA 1
ATOM 854 C C . MET A 1 106 ? 7.008 7.16 1.083 1 98.94 106 MET A C 1
ATOM 856 O O . MET A 1 106 ? 7.996 7.766 1.508 1 98.94 106 MET A O 1
ATOM 860 N N . LEU A 1 107 ? 7.078 6.297 0.098 1 98.88 107 LEU A N 1
ATOM 861 C CA . LEU A 1 107 ? 8.359 5.965 -0.516 1 98.88 107 LEU A CA 1
ATOM 862 C C . LEU A 1 107 ? 8.906 7.148 -1.307 1 98.88 107 LEU A C 1
ATOM 864 O O . LEU A 1 107 ? 10.117 7.379 -1.323 1 98.88 107 LEU A O 1
ATOM 868 N N . MET A 1 108 ? 8.031 7.887 -1.985 1 98.81 108 MET A N 1
ATOM 869 C CA . MET A 1 108 ? 8.469 9.07 -2.721 1 98.81 108 MET A CA 1
ATOM 870 C C . MET A 1 108 ? 9.055 10.109 -1.773 1 98.81 108 MET A C 1
ATOM 872 O O . MET A 1 108 ? 10.062 10.758 -2.094 1 98.81 108 MET A O 1
ATOM 876 N N . ALA A 1 109 ? 8.391 10.305 -0.606 1 98.81 109 ALA A N 1
ATOM 877 C CA . ALA A 1 109 ? 8.938 11.211 0.403 1 98.81 109 ALA A CA 1
ATOM 878 C C . ALA A 1 109 ? 10.352 10.805 0.799 1 98.81 109 ALA A C 1
ATOM 880 O O . ALA A 1 109 ? 11.258 11.641 0.844 1 98.81 109 ALA A O 1
ATOM 881 N N . GLU A 1 110 ? 10.547 9.555 1.049 1 98.5 110 GLU A N 1
ATOM 882 C CA . GLU A 1 110 ? 11.875 9.047 1.398 1 98.5 110 GLU A CA 1
ATOM 883 C C . GLU A 1 110 ? 12.883 9.328 0.294 1 98.5 110 GLU A C 1
ATOM 885 O O . GLU A 1 110 ? 14.008 9.75 0.569 1 98.5 110 GLU A O 1
ATOM 890 N N . GLU A 1 111 ? 12.5 9.078 -0.944 1 98.25 111 GLU A N 1
ATOM 891 C CA . GLU A 1 111 ? 13.367 9.336 -2.09 1 98.25 111 GLU A CA 1
ATOM 892 C C . GLU A 1 111 ? 13.805 10.797 -2.135 1 98.25 111 GLU A C 1
ATOM 894 O O . GLU A 1 111 ? 14.914 11.109 -2.559 1 98.25 111 GLU A O 1
ATOM 899 N N . LEU A 1 112 ? 12.953 11.695 -1.684 1 98.19 112 LEU A N 1
ATOM 900 C CA . LEU A 1 112 ? 13.203 13.125 -1.736 1 98.19 112 LEU A CA 1
ATOM 901 C C . LEU A 1 112 ? 13.953 13.594 -0.492 1 98.19 112 LEU A C 1
ATOM 903 O O . LEU A 1 112 ? 14.234 14.789 -0.342 1 98.19 112 LEU A O 1
ATOM 907 N N . GLY A 1 113 ? 14.211 12.672 0.408 1 97.5 113 GLY A N 1
ATOM 908 C CA . GLY A 1 113 ? 14.953 12.992 1.618 1 97.5 113 GLY A CA 1
ATOM 909 C C . GLY A 1 113 ? 14.062 13.477 2.75 1 97.5 113 GLY A C 1
ATOM 910 O O . GLY A 1 113 ? 14.539 14.055 3.723 1 97.5 113 GLY A O 1
ATOM 911 N N . LEU A 1 114 ? 12.742 13.328 2.615 1 98.62 114 LEU A N 1
ATOM 912 C CA . LEU A 1 114 ? 11.797 13.695 3.656 1 98.62 114 LEU A CA 1
ATOM 913 C C . LEU A 1 114 ? 11.438 12.492 4.52 1 98.62 114 LEU A C 1
ATOM 915 O O . LEU A 1 114 ? 11.586 11.344 4.09 1 98.62 114 LEU A O 1
ATOM 919 N N . GLY A 1 115 ? 11.031 12.758 5.781 1 98.19 115 GLY A N 1
ATOM 920 C CA . GLY A 1 115 ? 10.484 11.734 6.664 1 98.19 115 GLY A CA 1
ATOM 921 C C . GLY A 1 115 ? 8.969 11.727 6.699 1 98.19 115 GLY A C 1
ATOM 922 O O . GLY A 1 115 ? 8.328 12.742 6.41 1 98.19 115 GLY A O 1
ATOM 923 N N . THR A 1 116 ? 8.422 10.602 7 1 98.62 116 THR A N 1
ATOM 924 C CA . THR A 1 116 ? 6.988 10.438 7.219 1 98.62 116 THR A CA 1
ATOM 925 C C . THR A 1 116 ? 6.727 9.492 8.383 1 98.62 116 THR A C 1
ATOM 927 O O . THR A 1 116 ? 7.609 8.727 8.789 1 98.62 116 THR A O 1
ATOM 930 N N . CYS A 1 117 ? 5.582 9.586 8.922 1 98.19 117 CYS A N 1
ATOM 931 C CA . CYS A 1 117 ? 5.023 8.586 9.82 1 98.19 117 CYS A CA 1
ATOM 932 C C . CYS A 1 117 ? 3.59 8.25 9.438 1 98.19 117 CYS A C 1
ATOM 934 O O . CYS A 1 117 ? 2.75 9.141 9.305 1 98.19 117 CYS A O 1
ATOM 936 N N . TRP A 1 118 ? 3.34 6.961 9.203 1 98.5 118 TRP A N 1
ATOM 937 C CA . TRP A 1 118 ? 1.984 6.48 8.945 1 98.5 118 TRP A CA 1
ATOM 938 C C . TRP A 1 118 ? 1.188 6.391 10.25 1 98.5 118 TRP A C 1
ATOM 940 O O . TRP A 1 118 ? 1.479 5.551 11.102 1 98.5 118 TRP A O 1
ATOM 950 N N . ILE A 1 119 ? 0.209 7.188 10.383 1 97.12 119 ILE A N 1
ATOM 951 C CA . ILE A 1 119 ? -0.581 7.262 11.602 1 97.12 119 ILE A CA 1
ATOM 952 C C . ILE A 1 119 ? -1.964 6.66 11.359 1 97.12 119 ILE A C 1
ATOM 954 O O . ILE A 1 119 ? -2.723 7.152 10.523 1 97.12 119 ILE A O 1
ATOM 958 N N . GLY A 1 120 ? -2.215 5.539 12.047 1 96.12 120 GLY A N 1
ATOM 959 C CA . GLY A 1 120 ? -3.512 4.887 11.961 1 96.12 120 GLY A CA 1
ATOM 960 C C . GLY A 1 120 ? -4.336 5.039 13.227 1 96.12 120 GLY A C 1
ATOM 961 O O . GLY A 1 120 ? -5.535 4.754 13.234 1 96.12 120 GLY A O 1
ATOM 962 N N . PHE A 1 121 ? -3.658 5.52 14.281 1 95.88 121 PHE A N 1
ATOM 963 C CA . PHE A 1 121 ? -4.328 5.652 15.57 1 95.88 121 PHE A CA 1
ATOM 964 C C . PHE A 1 121 ? -5.016 7.012 15.688 1 95.88 121 PHE A C 1
ATOM 966 O O . PHE A 1 121 ? -4.445 7.953 16.234 1 95.88 121 PHE A O 1
ATOM 973 N N . PHE A 1 122 ? -6.215 7.094 15.219 1 95.56 122 PHE A N 1
ATOM 974 C CA . PHE A 1 122 ? -7.047 8.289 15.312 1 95.56 122 PHE A CA 1
ATOM 975 C C . PHE A 1 122 ? -8.523 7.93 15.203 1 95.56 122 PHE A C 1
ATOM 977 O O . PHE A 1 122 ? -8.867 6.809 14.82 1 95.56 122 PHE A O 1
ATOM 984 N N . ASP A 1 123 ? -9.398 8.781 15.633 1 96.06 123 ASP A N 1
ATOM 985 C CA . ASP A 1 123 ? -10.844 8.688 15.422 1 96.06 123 ASP A CA 1
ATOM 986 C C . ASP A 1 123 ? -11.242 9.289 14.078 1 96.06 123 ASP A C 1
ATOM 988 O O . ASP A 1 123 ? -11.266 10.508 13.914 1 96.06 123 ASP A O 1
ATOM 992 N N . PRO A 1 124 ? -11.625 8.422 13.125 1 96.62 124 PRO A N 1
ATOM 993 C CA . PRO A 1 124 ? -11.906 8.945 11.781 1 96.62 124 PRO A CA 1
ATOM 994 C C . PRO A 1 124 ? -13.102 9.898 11.758 1 96.62 124 PRO A C 1
ATOM 996 O O . PRO A 1 124 ? -13.133 10.836 10.953 1 96.62 124 PRO A O 1
ATOM 999 N N . ILE A 1 125 ? -14.062 9.68 12.594 1 96.5 125 ILE A N 1
ATOM 1000 C CA . ILE A 1 125 ? -15.234 10.547 12.648 1 96.5 125 ILE A CA 1
ATOM 1001 C C . ILE A 1 125 ? -14.82 11.945 13.094 1 96.5 125 ILE A C 1
ATOM 1003 O O . ILE A 1 125 ? -15.219 12.945 12.492 1 96.5 125 ILE A O 1
ATOM 1007 N N . ALA A 1 126 ? -14.008 12.078 14.133 1 96.44 126 ALA A N 1
ATOM 1008 C CA . ALA A 1 126 ? -13.531 13.359 14.641 1 96.44 126 ALA A CA 1
ATOM 1009 C C . ALA A 1 126 ? -12.695 14.086 13.586 1 96.44 126 ALA A C 1
ATOM 1011 O O . ALA A 1 126 ? -12.867 15.289 13.375 1 96.44 126 ALA A O 1
ATOM 1012 N N . VAL A 1 127 ? -11.797 13.352 12.914 1 96.94 127 VAL A N 1
ATOM 1013 C CA . VAL A 1 127 ? -10.938 13.945 11.898 1 96.94 127 VAL A CA 1
ATOM 1014 C C . VAL A 1 127 ? -11.797 14.523 10.773 1 96.94 127 VAL A C 1
ATOM 1016 O O . VAL A 1 127 ? -11.578 15.648 10.328 1 96.94 127 VAL A O 1
ATOM 1019 N N . LYS A 1 128 ? -12.773 13.742 10.336 1 97.75 128 LYS A N 1
ATOM 1020 C CA . LYS A 1 128 ? -13.656 14.188 9.258 1 97.75 128 LYS A CA 1
ATOM 1021 C C . LYS A 1 128 ? -14.406 15.453 9.648 1 97.75 128 LYS A C 1
ATOM 1023 O O . LYS A 1 128 ? -14.492 16.406 8.867 1 97.75 128 LYS A O 1
ATOM 1028 N N . LYS A 1 129 ? -14.914 15.398 10.812 1 97.56 129 LYS A N 1
ATOM 1029 C CA . LYS A 1 129 ? -15.664 16.547 11.312 1 97.56 129 LYS A CA 1
ATOM 1030 C C . LYS A 1 129 ? -14.773 17.781 11.414 1 97.56 129 LYS A C 1
ATOM 1032 O O . LYS A 1 129 ? -15.125 18.844 10.906 1 97.56 129 LYS A O 1
ATOM 1037 N N . ASN A 1 130 ? -13.602 17.656 12 1 97.38 130 ASN A N 1
ATOM 1038 C CA . ASN A 1 130 ? -12.703 18.781 12.266 1 97.38 130 ASN A CA 1
ATOM 1039 C C . ASN A 1 130 ? -12.195 19.406 10.969 1 97.38 130 ASN A C 1
ATOM 1041 O O . ASN A 1 130 ? -11.961 20.609 10.906 1 97.38 130 ASN A O 1
ATOM 1045 N N . LEU A 1 131 ? -12.055 18.562 9.922 1 98.12 131 LEU A N 1
ATOM 1046 C CA . LEU A 1 131 ? -11.484 19.047 8.672 1 98.12 131 LEU A CA 1
ATOM 1047 C C . LEU A 1 131 ? -12.578 19.25 7.621 1 98.12 131 LEU A C 1
ATOM 1049 O O . LEU A 1 131 ? -12.281 19.562 6.465 1 98.12 131 LEU A O 1
ATOM 1053 N N . GLU A 1 132 ? -13.812 19 7.973 1 98.25 132 GLU A N 1
ATOM 1054 C CA . GLU A 1 132 ? -14.961 19.156 7.09 1 98.25 132 GLU A CA 1
ATOM 1055 C C . GLU A 1 132 ? -14.828 18.297 5.844 1 98.25 132 GLU A C 1
ATOM 1057 O O . GLU A 1 132 ? -15.016 18.766 4.723 1 98.25 132 GLU A O 1
ATOM 1062 N N . ILE A 1 133 ? -14.391 17.141 6.043 1 98.56 133 ILE A N 1
ATOM 1063 C CA . ILE A 1 133 ? -14.297 16.156 4.969 1 98.56 133 ILE A CA 1
ATOM 1064 C C . ILE A 1 133 ? -15.688 15.578 4.676 1 98.56 133 ILE A C 1
ATOM 1066 O O . ILE A 1 133 ? -16.422 15.234 5.598 1 98.56 133 ILE A O 1
ATOM 1070 N N . PRO A 1 134 ? -16.031 15.461 3.398 1 98.38 134 PRO A N 1
ATOM 1071 C CA . PRO A 1 134 ? -17.359 14.992 3.021 1 98.38 134 PRO A CA 1
ATOM 1072 C C . PRO A 1 134 ? -17.688 13.617 3.59 1 98.38 134 PRO A C 1
ATOM 1074 O O . PRO A 1 134 ? -16.797 12.781 3.76 1 98.38 134 PRO A O 1
ATOM 1077 N N . ASP A 1 135 ? -18.938 13.305 3.754 1 97.81 135 ASP A N 1
ATOM 1078 C CA . ASP A 1 135 ? -19.422 12.086 4.402 1 97.81 135 ASP A CA 1
ATOM 1079 C C . ASP A 1 135 ? -19.062 10.852 3.59 1 97.81 135 ASP A C 1
ATOM 1081 O O . ASP A 1 135 ? -18.828 9.781 4.152 1 97.81 135 ASP A O 1
ATOM 1085 N N . ASN A 1 136 ? -19 11.016 2.348 1 98.38 136 ASN A N 1
ATOM 1086 C CA . ASN A 1 136 ? -18.766 9.859 1.489 1 98.38 136 ASN A CA 1
ATOM 1087 C C . ASN A 1 136 ? -17.281 9.523 1.4 1 98.38 136 ASN A C 1
ATOM 1089 O O . ASN A 1 136 ? -16.891 8.57 0.724 1 98.38 136 ASN A O 1
ATOM 1093 N N . VAL A 1 137 ? -16.438 10.297 2.049 1 98.75 137 VAL A N 1
ATOM 1094 C CA . VAL A 1 137 ? -15.008 10.008 2.088 1 98.75 137 VAL A CA 1
ATOM 1095 C C . VAL A 1 137 ? -14.656 9.305 3.398 1 98.75 137 VAL A C 1
ATOM 1097 O O . VAL A 1 137 ? -14.875 9.852 4.48 1 98.75 137 VAL A O 1
ATOM 1100 N N . LYS A 1 138 ? -14.188 8.102 3.266 1 98.56 138 LYS A N 1
ATOM 1101 C CA . LYS A 1 138 ? -13.688 7.363 4.418 1 98.56 138 LYS A CA 1
ATOM 1102 C C . LYS A 1 138 ? -12.195 7.625 4.625 1 98.56 138 LYS A C 1
ATOM 1104 O O . LYS A 1 138 ? -11.375 7.324 3.754 1 98.56 138 LYS A O 1
ATOM 1109 N N . VAL A 1 139 ? -11.859 8.195 5.754 1 98.56 139 VAL A N 1
ATOM 1110 C CA . VAL A 1 139 ? -10.461 8.461 6.074 1 98.56 139 VAL A CA 1
ATOM 1111 C C . VAL A 1 139 ? -9.797 7.184 6.586 1 98.56 139 VAL A C 1
ATOM 1113 O O . VAL A 1 139 ? -10.336 6.504 7.461 1 98.56 139 VAL A O 1
ATOM 1116 N N . VAL A 1 140 ? -8.602 6.859 6.078 1 98.44 140 VAL A N 1
ATOM 1117 C CA . VAL A 1 140 ? -7.992 5.566 6.371 1 98.44 140 VAL A CA 1
ATOM 1118 C C . VAL A 1 140 ? -6.672 5.777 7.109 1 98.44 140 VAL A C 1
ATOM 1120 O O . VAL A 1 140 ? -6.316 4.996 7.996 1 98.44 140 VAL A O 1
ATOM 1123 N N . GLY A 1 141 ? -5.918 6.809 6.703 1 97.81 141 GLY A N 1
ATOM 1124 C CA . GLY A 1 141 ? -4.621 7.043 7.316 1 97.81 141 GLY A CA 1
ATOM 1125 C C . GLY A 1 141 ? -4.133 8.469 7.156 1 97.81 141 GLY A C 1
ATOM 1126 O O . GLY A 1 141 ? -4.652 9.219 6.324 1 97.81 141 GLY A O 1
ATOM 1127 N N . ILE A 1 142 ? -3.197 8.844 7.98 1 98 142 ILE A N 1
ATOM 1128 C CA . ILE A 1 142 ? -2.561 10.156 7.941 1 98 142 ILE A CA 1
ATOM 1129 C C . ILE A 1 142 ? -1.043 9.992 7.883 1 98 142 ILE A C 1
ATOM 1131 O O . ILE A 1 142 ? -0.47 9.188 8.617 1 98 142 ILE A O 1
ATOM 1135 N N . LEU A 1 143 ? -0.417 10.648 6.949 1 98.44 143 LEU A N 1
ATOM 1136 C CA . LEU A 1 143 ? 1.039 10.727 6.91 1 98.44 143 LEU A CA 1
ATOM 1137 C C . LEU A 1 143 ? 1.524 12.07 7.43 1 98.44 143 LEU A C 1
ATOM 1139 O O . LEU A 1 143 ? 1.181 13.117 6.875 1 98.44 143 LEU A O 1
ATOM 1143 N N . SER A 1 144 ? 2.262 12.062 8.523 1 98.19 144 SER A N 1
ATOM 1144 C CA . SER A 1 144 ? 3.037 13.266 8.797 1 98.19 144 SER A CA 1
ATOM 1145 C C . SER A 1 144 ? 4.18 13.43 7.801 1 98.19 144 SER A C 1
ATOM 1147 O O . SER A 1 144 ? 4.684 12.438 7.262 1 98.19 144 SER A O 1
ATOM 1149 N N . LEU A 1 145 ? 4.551 14.602 7.52 1 98.62 145 LEU A N 1
ATOM 1150 C CA . LEU A 1 145 ? 5.52 14.875 6.465 1 98.62 145 LEU A CA 1
ATOM 1151 C C . LEU A 1 145 ? 6.422 16.047 6.84 1 98.62 145 LEU A C 1
ATOM 1153 O O . LEU A 1 145 ? 5.93 17.109 7.223 1 98.62 145 LEU A O 1
ATOM 1157 N N . GLY A 1 146 ? 7.695 15.867 6.719 1 98.56 146 GLY A N 1
ATOM 1158 C CA . GLY A 1 146 ? 8.68 16.906 7 1 98.56 146 GLY A CA 1
ATOM 1159 C C . GLY A 1 146 ? 10.109 16.391 6.953 1 98.56 146 GLY A C 1
ATOM 1160 O O . GLY A 1 146 ? 10.344 15.211 6.715 1 98.56 146 GLY A O 1
ATOM 1161 N N . TYR A 1 147 ? 11 17.281 7.098 1 98.19 147 TYR A N 1
ATOM 1162 C CA . TYR A 1 147 ? 12.406 16.906 7.195 1 98.19 147 TYR A CA 1
ATOM 1163 C C . TYR A 1 147 ? 12.727 16.359 8.586 1 98.19 147 TYR A C 1
ATOM 1165 O O . TYR A 1 147 ? 12.188 16.844 9.586 1 98.19 147 TYR A O 1
ATOM 1173 N N . HIS A 1 148 ? 13.617 15.359 8.586 1 97.19 148 HIS A N 1
ATOM 1174 C CA . HIS A 1 148 ? 14.039 14.797 9.859 1 97.19 148 HIS A CA 1
ATOM 1175 C C . HIS A 1 148 ? 14.703 15.852 10.742 1 97.19 148 HIS A C 1
ATOM 1177 O O . HIS A 1 148 ? 15.477 16.672 10.258 1 97.19 148 HIS A O 1
ATOM 1183 N N . ARG A 1 149 ? 14.289 15.828 11.992 1 97.31 149 ARG A N 1
ATOM 1184 C CA . ARG A 1 149 ? 15.148 16.547 12.938 1 97.31 149 ARG A CA 1
ATOM 1185 C C . ARG A 1 149 ? 16.531 15.891 13.023 1 97.31 149 ARG A C 1
ATOM 1187 O O . ARG A 1 149 ? 16.656 14.688 12.828 1 97.31 149 ARG A O 1
ATOM 1194 N N . GLU A 1 150 ? 17.453 16.594 13.391 1 94.94 150 GLU A N 1
ATOM 1195 C CA . GLU A 1 150 ? 18.828 16.109 13.383 1 94.94 150 GLU A CA 1
ATOM 1196 C C . GLU A 1 150 ? 19 14.906 14.305 1 94.94 150 GLU A C 1
ATOM 1198 O O . GLU A 1 150 ? 19.781 13.992 14.008 1 94.94 150 GLU A O 1
ATOM 1203 N N . ASP A 1 151 ? 18.281 14.898 15.375 1 95.56 151 ASP A N 1
ATOM 1204 C CA . ASP A 1 151 ? 18.469 13.844 16.375 1 95.56 151 ASP A CA 1
ATOM 1205 C C . ASP A 1 151 ? 17.391 12.773 16.234 1 95.56 151 ASP A C 1
ATOM 1207 O O . ASP A 1 151 ? 17.219 11.945 17.125 1 95.56 151 ASP A O 1
ATOM 1211 N N . ASP A 1 152 ? 16.656 12.883 15.164 1 94.81 152 ASP A N 1
ATOM 1212 C CA . ASP A 1 152 ? 15.672 11.82 14.945 1 94.81 152 ASP A CA 1
ATOM 1213 C C . ASP A 1 152 ? 16.359 10.5 14.602 1 94.81 152 ASP A C 1
ATOM 1215 O O . ASP A 1 152 ? 17.422 10.492 13.992 1 94.81 152 ASP A O 1
ATOM 1219 N N . ARG A 1 153 ? 15.766 9.438 15.07 1 94.62 153 ARG A N 1
ATOM 1220 C CA . ARG A 1 153 ? 16.25 8.086 14.805 1 94.62 153 ARG A CA 1
ATOM 1221 C C . ARG A 1 153 ? 15.102 7.094 14.711 1 94.62 153 ARG A C 1
ATOM 1223 O O . ARG A 1 153 ? 14.008 7.352 15.227 1 94.62 153 ARG A O 1
ATOM 1230 N N . PRO A 1 154 ? 15.352 5.957 14.047 1 95.81 154 PRO A N 1
ATOM 1231 C CA . PRO A 1 154 ? 14.312 4.93 14.008 1 95.81 154 PRO A CA 1
ATOM 1232 C C . PRO A 1 154 ? 13.961 4.391 15.391 1 95.81 154 PRO A C 1
ATOM 1234 O O . PRO A 1 154 ? 14.82 4.344 16.281 1 95.81 154 PRO A O 1
ATOM 1237 N N . ALA A 1 155 ? 12.68 4.023 15.523 1 94.62 155 ALA A N 1
ATOM 1238 C CA . ALA A 1 155 ? 12.25 3.365 16.75 1 94.62 155 ALA A CA 1
ATOM 1239 C C . ALA A 1 155 ? 12.945 2.021 16.922 1 94.62 155 ALA A C 1
ATOM 1241 O O . ALA A 1 155 ? 13.508 1.477 15.969 1 94.62 155 ALA A O 1
ATOM 1242 N N . LYS A 1 156 ? 12.906 1.444 18.078 1 94 156 LYS A N 1
ATOM 1243 C CA . LYS A 1 156 ? 13.633 0.236 18.453 1 94 156 LYS A CA 1
ATOM 1244 C C . LYS A 1 156 ? 13.211 -0.952 17.609 1 94 156 LYS A C 1
ATOM 1246 O O . LYS A 1 156 ? 14.031 -1.791 17.234 1 94 156 LYS A O 1
ATOM 1251 N N . LEU A 1 157 ? 11.953 -0.952 17.234 1 93.69 157 LEU A N 1
ATOM 1252 C CA . LEU A 1 157 ? 11.398 -2.125 16.578 1 93.69 157 LEU A CA 1
ATOM 1253 C C . LEU A 1 157 ? 11.695 -2.082 15.078 1 93.69 157 LEU A C 1
ATOM 1255 O O . LEU A 1 157 ? 11.43 -3.051 14.359 1 93.69 157 LEU A O 1
ATOM 1259 N N . HIS A 1 158 ? 12.242 -1.015 14.562 1 95 158 HIS A N 1
ATOM 1260 C CA . HIS A 1 158 ? 12.375 -0.758 13.133 1 95 158 HIS A CA 1
ATOM 1261 C C . HIS A 1 158 ? 13.148 -1.874 12.445 1 95 158 HIS A C 1
ATOM 1263 O O . HIS A 1 158 ? 12.898 -2.18 11.273 1 95 158 HIS A O 1
ATOM 1269 N N . THR A 1 159 ? 14.031 -2.551 13.125 1 93.88 159 THR A N 1
ATOM 1270 C CA . THR A 1 159 ? 14.898 -3.535 12.484 1 93.88 159 THR A CA 1
ATOM 1271 C C . THR A 1 159 ? 14.586 -4.941 12.992 1 93.88 159 THR A C 1
ATOM 1273 O O . THR A 1 159 ? 15.422 -5.84 12.891 1 93.88 159 THR A O 1
ATOM 1276 N N . ILE A 1 160 ? 13.484 -5.062 13.609 1 97.38 160 ILE A N 1
ATOM 1277 C CA . ILE A 1 160 ? 13.055 -6.371 14.094 1 97.38 160 ILE A CA 1
ATOM 1278 C C . ILE A 1 160 ? 12.039 -6.973 13.125 1 97.38 160 ILE A C 1
ATOM 1280 O O . ILE A 1 160 ? 10.961 -6.41 12.922 1 97.38 160 ILE A O 1
ATOM 1284 N N . TYR A 1 161 ? 12.344 -8.141 12.602 1 97.75 161 TYR A N 1
ATOM 1285 C CA . TYR A 1 161 ? 11.5 -8.812 11.617 1 97.75 161 TYR A CA 1
ATOM 1286 C C . TYR A 1 161 ? 11.227 -10.25 12.023 1 97.75 161 TYR A C 1
ATOM 1288 O O . TYR A 1 161 ? 12.094 -10.914 12.602 1 97.75 161 TYR A O 1
ATOM 1296 N N . ARG A 1 162 ? 10.055 -10.719 11.695 1 97.56 162 ARG A N 1
ATOM 1297 C CA . ARG A 1 162 ? 9.781 -12.141 11.828 1 97.56 162 ARG A CA 1
ATOM 1298 C C . ARG A 1 162 ? 10.594 -12.953 10.82 1 97.56 162 ARG A C 1
ATOM 1300 O O . ARG A 1 162 ? 11 -12.43 9.781 1 97.56 162 ARG A O 1
ATOM 1307 N N . ASN A 1 163 ? 10.781 -14.203 11.156 1 95.69 163 ASN A N 1
ATOM 1308 C CA . ASN A 1 163 ? 11.453 -15.094 10.227 1 95.69 163 ASN A CA 1
ATOM 1309 C C . ASN A 1 163 ? 10.594 -15.375 9 1 95.69 163 ASN A C 1
ATOM 1311 O O . ASN A 1 163 ? 9.367 -15.453 9.094 1 95.69 163 ASN A O 1
ATOM 1315 N N . ASN A 1 164 ? 11.258 -15.586 7.895 1 95.12 164 ASN A N 1
ATOM 1316 C CA . ASN A 1 164 ? 10.547 -15.875 6.652 1 95.12 164 ASN A CA 1
ATOM 1317 C C . ASN A 1 164 ? 9.641 -17.094 6.793 1 95.12 164 ASN A C 1
ATOM 1319 O O . ASN A 1 164 ? 8.562 -17.141 6.203 1 95.12 164 ASN A O 1
ATOM 1323 N N . GLU A 1 165 ? 10.086 -18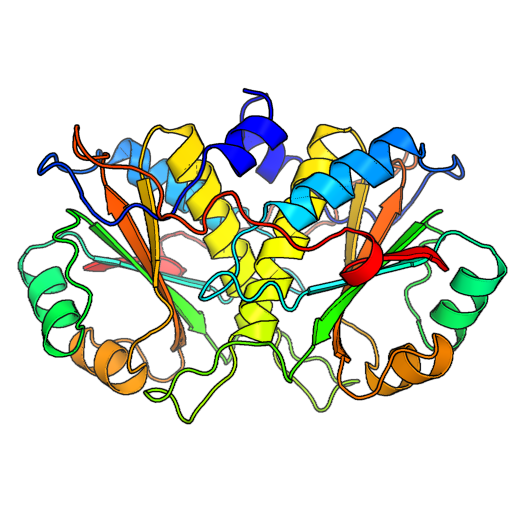.062 7.559 1 95.12 165 GLU A N 1
ATOM 1324 C CA . GLU A 1 165 ? 9.32 -19.297 7.723 1 95.12 165 GLU A CA 1
ATOM 1325 C C . GLU A 1 165 ? 7.965 -19.031 8.359 1 95.12 165 GLU A C 1
ATOM 1327 O O . GLU A 1 165 ? 7.016 -19.797 8.156 1 95.12 165 GLU A O 1
ATOM 1332 N N . ASP A 1 166 ? 7.859 -17.922 9.141 1 95.81 166 ASP A N 1
ATOM 1333 C CA . ASP A 1 166 ? 6.609 -17.547 9.797 1 95.81 166 ASP A CA 1
ATOM 1334 C C . ASP A 1 166 ? 5.707 -16.75 8.852 1 95.81 166 ASP A C 1
ATOM 1336 O O . ASP A 1 166 ? 4.484 -16.75 9.016 1 95.81 166 ASP A O 1
ATOM 1340 N N . LEU A 1 167 ? 6.348 -16.141 7.836 1 97.62 167 LEU A N 1
ATOM 1341 C CA . LEU A 1 167 ? 5.609 -15.172 7.031 1 97.62 167 LEU A CA 1
ATOM 1342 C C . LEU A 1 167 ? 5.281 -15.75 5.656 1 97.62 167 LEU A C 1
ATOM 1344 O O . LEU A 1 167 ? 4.312 -15.336 5.02 1 97.62 167 LEU A O 1
ATOM 1348 N N . VAL A 1 168 ? 6.082 -16.719 5.254 1 98.69 168 VAL A N 1
ATOM 1349 C CA . VAL A 1 168 ? 6.023 -17.141 3.854 1 98.69 168 VAL A CA 1
ATOM 1350 C C . VAL A 1 168 ? 5.867 -18.656 3.77 1 98.69 168 VAL A C 1
ATOM 1352 O O . VAL A 1 168 ? 6.508 -19.391 4.52 1 98.69 168 VAL A O 1
ATOM 1355 N N . LYS A 1 169 ? 5.008 -19.094 2.906 1 98.56 169 LYS A N 1
ATOM 1356 C CA . LYS A 1 169 ? 4.875 -20.516 2.561 1 98.56 169 LYS A CA 1
ATOM 1357 C C . LYS A 1 169 ? 4.938 -20.719 1.051 1 98.56 169 LYS A C 1
ATOM 1359 O O . LYS A 1 169 ? 4.27 -20.016 0.294 1 98.56 169 LYS A O 1
ATOM 1364 N N . PHE A 1 170 ? 5.77 -21.656 0.633 1 98 170 PHE A N 1
ATOM 1365 C CA . PHE A 1 170 ? 5.855 -22.016 -0.777 1 98 170 PHE A CA 1
ATOM 1366 C C . PHE A 1 170 ? 4.914 -23.172 -1.1 1 98 170 PHE A C 1
ATOM 1368 O O . PHE A 1 170 ? 4.883 -24.172 -0.382 1 98 170 PHE A O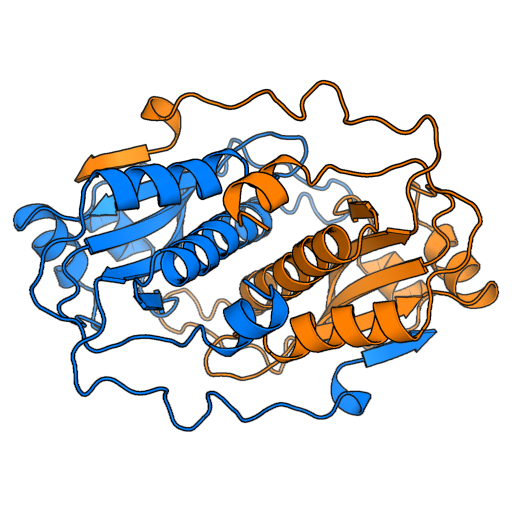 1
ATOM 1375 N N . LEU A 1 171 ? 4.184 -22.984 -2.076 1 97.5 171 LEU A N 1
ATOM 1376 C CA . LEU A 1 171 ? 3.227 -23.984 -2.512 1 97.5 171 LEU A CA 1
ATOM 1377 C C . LEU A 1 171 ? 3.506 -24.422 -3.947 1 97.5 171 LEU A C 1
ATOM 1379 O O . LEU A 1 171 ? 3.848 -23.594 -4.793 1 97.5 171 LEU A O 1
ATOM 1383 N N . MET B 1 1 ? 17.594 3.99 -10.406 1 68.12 1 MET B N 1
ATOM 1384 C CA . MET B 1 1 ? 16.406 4.371 -11.164 1 68.12 1 MET B CA 1
ATOM 1385 C C . MET B 1 1 ? 15.586 5.406 -10.406 1 68.12 1 MET B C 1
ATOM 1387 O O . MET B 1 1 ? 15.617 5.445 -9.172 1 68.12 1 MET B O 1
ATOM 1391 N N . ASP B 1 2 ? 15.047 6.469 -11.07 1 92.81 2 ASP B N 1
ATOM 1392 C CA . ASP B 1 2 ? 14.086 7.465 -10.609 1 92.81 2 ASP B CA 1
ATOM 1393 C C . ASP B 1 2 ? 12.797 6.805 -10.141 1 92.81 2 ASP B C 1
ATOM 1395 O O . ASP B 1 2 ? 12.172 6.047 -10.883 1 92.81 2 ASP B O 1
ATOM 1399 N N . LEU B 1 3 ? 12.508 6.938 -8.828 1 98.06 3 LEU B N 1
ATOM 1400 C CA . LEU B 1 3 ? 11.391 6.223 -8.211 1 98.06 3 LEU B CA 1
ATOM 1401 C C . LEU B 1 3 ? 10.078 6.57 -8.906 1 98.06 3 LEU B C 1
ATOM 1403 O O . LEU B 1 3 ? 9.242 5.691 -9.148 1 98.06 3 LEU B O 1
ATOM 1407 N N . LEU B 1 4 ? 9.852 7.801 -9.227 1 97.94 4 LEU B N 1
ATOM 1408 C CA . LEU B 1 4 ? 8.625 8.219 -9.891 1 97.94 4 LEU B CA 1
ATOM 1409 C C . LEU B 1 4 ? 8.492 7.547 -11.258 1 97.94 4 LEU B C 1
ATOM 1411 O O . LEU B 1 4 ? 7.395 7.152 -11.656 1 97.94 4 LEU B O 1
ATOM 1415 N N . LYS B 1 5 ? 9.586 7.465 -11.977 1 97.56 5 LYS B N 1
ATOM 1416 C CA . LYS B 1 5 ? 9.586 6.762 -13.258 1 97.56 5 LYS B CA 1
ATOM 1417 C C . LYS B 1 5 ? 9.234 5.285 -13.07 1 97.56 5 LYS B C 1
ATOM 1419 O O . LYS B 1 5 ? 8.461 4.723 -13.844 1 97.56 5 LYS B O 1
ATOM 1424 N N . LEU B 1 6 ? 9.891 4.648 -12.078 1 98.25 6 LEU B N 1
ATOM 1425 C CA . LEU B 1 6 ? 9.594 3.25 -11.789 1 98.25 6 LEU B CA 1
ATOM 1426 C C . LEU B 1 6 ? 8.102 3.055 -11.523 1 98.25 6 LEU B C 1
ATOM 1428 O O . LEU B 1 6 ? 7.488 2.131 -12.055 1 98.25 6 LEU B O 1
ATOM 1432 N N . MET B 1 7 ? 7.504 3.953 -10.703 1 98.38 7 MET B N 1
ATOM 1433 C CA . MET B 1 7 ? 6.086 3.9 -10.359 1 98.38 7 MET B CA 1
ATOM 1434 C C . MET B 1 7 ? 5.219 4.09 -11.594 1 98.38 7 MET B C 1
ATOM 1436 O O . MET B 1 7 ? 4.184 3.434 -11.742 1 98.38 7 MET B O 1
ATOM 1440 N N . GLY B 1 8 ? 5.621 4.922 -12.477 1 97.12 8 GLY B N 1
ATOM 1441 C CA . GLY B 1 8 ? 4.879 5.184 -13.695 1 97.12 8 GLY B CA 1
ATOM 1442 C C . GLY B 1 8 ? 5.012 4.07 -14.719 1 97.12 8 GLY B C 1
ATOM 1443 O O . GLY B 1 8 ? 4.09 3.832 -15.508 1 97.12 8 GLY B O 1
ATOM 1444 N N . ASP B 1 9 ? 6.18 3.426 -14.742 1 96.56 9 ASP B N 1
ATOM 1445 C CA . ASP B 1 9 ? 6.445 2.355 -15.695 1 96.56 9 ASP B CA 1
ATOM 1446 C C . ASP B 1 9 ? 5.711 1.074 -15.305 1 96.56 9 ASP B C 1
ATOM 1448 O O . ASP B 1 9 ? 5.406 0.241 -16.156 1 96.56 9 ASP B O 1
ATOM 1452 N N . ARG B 1 10 ? 5.539 0.895 -13.984 1 98.12 10 ARG B N 1
ATOM 1453 C CA . ARG B 1 10 ? 4.805 -0.276 -13.516 1 98.12 10 ARG B CA 1
ATOM 1454 C C . ARG B 1 10 ? 3.387 -0.291 -14.078 1 98.12 10 ARG B C 1
ATOM 1456 O O . ARG B 1 10 ? 2.693 0.729 -14.055 1 98.12 10 ARG B O 1
ATOM 1463 N N . TYR B 1 11 ? 2.959 -1.379 -14.68 1 98.25 11 TYR B N 1
ATOM 1464 C CA . TYR B 1 11 ? 1.583 -1.561 -15.133 1 98.25 11 TYR B CA 1
ATOM 1465 C C . TYR B 1 11 ? 1.097 -2.975 -14.836 1 98.25 11 TYR B C 1
ATOM 1467 O O . TYR B 1 11 ? 1.894 -3.857 -14.516 1 98.25 11 TYR B O 1
ATOM 1475 N N . SER B 1 12 ? -0.235 -3.125 -14.867 1 98.06 12 SER B N 1
ATOM 1476 C CA . SER B 1 12 ? -0.808 -4.449 -14.664 1 98.06 12 SER B CA 1
ATOM 1477 C C . SER B 1 12 ? -0.489 -5.375 -15.836 1 98.06 12 SER B C 1
ATOM 1479 O O . SER B 1 12 ? -1.128 -5.293 -16.891 1 98.06 12 SER B O 1
ATOM 1481 N N . CYS B 1 13 ? 0.486 -6.234 -15.586 1 97.88 13 CYS B N 1
ATOM 1482 C CA . CYS B 1 13 ? 0.87 -7.23 -16.578 1 97.88 13 CYS B CA 1
ATOM 1483 C C . CYS B 1 13 ? -0.112 -8.398 -16.594 1 97.88 13 CYS B C 1
ATOM 1485 O O . CYS B 1 13 ? -0.308 -9.055 -15.578 1 97.88 13 CYS B O 1
ATOM 1487 N N . ARG B 1 14 ? -0.64 -8.711 -17.75 1 96.25 14 ARG B N 1
ATOM 1488 C CA . ARG B 1 14 ? -1.64 -9.773 -17.812 1 96.25 14 ARG B CA 1
ATOM 1489 C C . ARG B 1 14 ? -1.271 -10.805 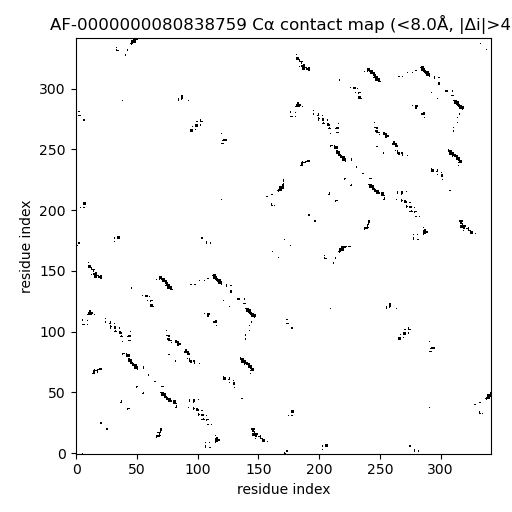-18.875 1 96.25 14 ARG B C 1
ATOM 1491 O O . ARG B 1 14 ? -2.068 -11.688 -19.188 1 96.25 14 ARG B O 1
ATOM 1498 N N . ARG B 1 15 ? -0.125 -10.625 -19.484 1 97.12 15 ARG B N 1
ATOM 1499 C CA . ARG B 1 15 ? 0.48 -11.586 -20.406 1 97.12 15 ARG B CA 1
ATOM 1500 C C . ARG B 1 15 ? 1.945 -11.828 -20.047 1 97.12 15 ARG B C 1
ATOM 1502 O O . ARG B 1 15 ? 2.764 -10.906 -20.109 1 97.12 15 ARG B O 1
ATOM 1509 N N . TYR B 1 16 ? 2.23 -13.102 -19.828 1 97.75 16 TYR B N 1
ATOM 1510 C CA . TYR B 1 16 ? 3.549 -13.398 -19.281 1 97.75 16 TYR B CA 1
ATOM 1511 C C . TYR B 1 16 ? 4.332 -14.305 -20.219 1 97.75 16 TYR B C 1
ATOM 1513 O O . TYR B 1 16 ? 3.748 -15.109 -20.953 1 97.75 16 TYR B O 1
ATOM 1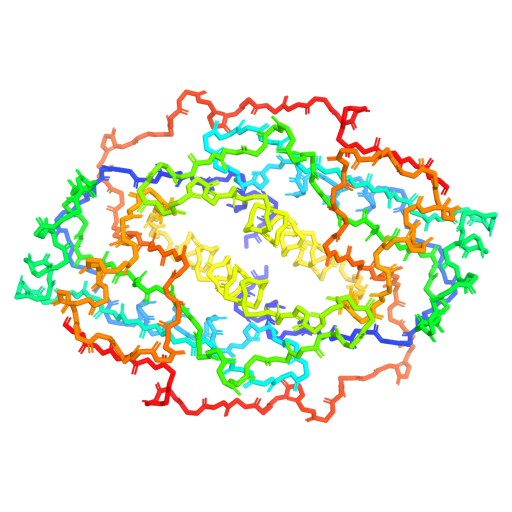521 N N . SER B 1 17 ? 5.613 -14.086 -20.203 1 96.94 17 SER B N 1
ATOM 1522 C CA . SER B 1 17 ? 6.516 -15.102 -20.75 1 96.94 17 SER B CA 1
ATOM 1523 C C . SER B 1 17 ? 6.383 -16.422 -19.984 1 96.94 17 SER B C 1
ATOM 1525 O O . SER B 1 17 ? 5.961 -16.438 -18.828 1 96.94 17 SER B O 1
ATOM 1527 N N . THR B 1 18 ? 6.852 -17.5 -20.594 1 94.94 18 THR B N 1
ATOM 1528 C CA . THR B 1 18 ? 6.805 -18.812 -19.938 1 94.94 18 THR B CA 1
ATOM 1529 C C . THR B 1 18 ? 8.039 -19.016 -19.062 1 94.94 18 THR B C 1
ATOM 1531 O O . THR B 1 18 ? 8.117 -20 -18.312 1 94.94 18 THR B O 1
ATOM 1534 N N . GLU B 1 19 ? 8.906 -18.125 -19.125 1 96.75 19 GLU B N 1
ATOM 1535 C CA . GLU B 1 19 ? 10.125 -18.234 -18.328 1 96.75 19 GLU B CA 1
ATOM 1536 C C . GLU B 1 19 ? 9.82 -18.234 -16.828 1 96.75 19 GLU B C 1
ATOM 1538 O O . GLU B 1 19 ? 9.023 -17.422 -16.359 1 96.75 19 GLU B O 1
ATOM 1543 N N . ASP B 1 20 ? 10.469 -19.203 -16.141 1 97.25 20 ASP B N 1
ATOM 1544 C CA . ASP B 1 20 ? 10.305 -19.25 -14.695 1 97.25 20 ASP B CA 1
ATOM 1545 C C . ASP B 1 20 ? 10.938 -18.031 -14.031 1 97.25 20 ASP B C 1
ATOM 1547 O O . ASP B 1 20 ? 11.969 -17.531 -14.484 1 97.25 20 ASP B O 1
ATOM 1551 N N . VAL B 1 21 ? 10.328 -17.609 -12.961 1 98.25 21 VAL B N 1
ATOM 1552 C CA . VAL B 1 21 ? 10.93 -16.531 -12.18 1 98.25 21 VAL B CA 1
ATOM 1553 C C . VAL B 1 21 ? 12.141 -17.062 -11.406 1 98.25 21 VAL B C 1
ATOM 1555 O O . VAL B 1 21 ? 12.055 -18.109 -10.758 1 98.25 21 VAL B O 1
ATOM 1558 N N . LYS B 1 22 ? 13.188 -16.359 -11.477 1 97.81 22 LYS B N 1
ATOM 1559 C CA . LYS B 1 22 ? 14.398 -16.766 -10.758 1 97.81 22 LYS B CA 1
ATOM 1560 C C . LYS B 1 22 ? 14.164 -16.734 -9.25 1 97.81 22 LYS B C 1
ATOM 1562 O O . LYS B 1 22 ? 13.5 -15.836 -8.734 1 97.81 22 LYS B O 1
ATOM 1567 N N . GLU B 1 23 ? 14.75 -17.75 -8.625 1 97.5 23 GLU B N 1
ATOM 1568 C CA . GLU B 1 23 ? 14.625 -17.844 -7.176 1 97.5 23 GLU B CA 1
ATOM 1569 C C . GLU B 1 23 ? 15.18 -16.609 -6.492 1 97.5 23 GLU B C 1
ATOM 1571 O O . GLU B 1 23 ? 14.586 -16.109 -5.531 1 97.5 23 GLU B O 1
ATOM 1576 N N . GLU B 1 24 ? 16.297 -16.141 -6.93 1 98.12 24 GLU B N 1
ATOM 1577 C CA . GLU B 1 24 ? 16.922 -14.961 -6.332 1 98.12 24 GLU B CA 1
ATOM 1578 C C . GLU B 1 24 ? 15.992 -13.75 -6.406 1 98.12 24 GLU B C 1
ATOM 1580 O O . GLU B 1 24 ? 15.984 -12.914 -5.496 1 98.12 24 GLU B O 1
ATOM 1585 N N . ASP B 1 25 ? 15.25 -13.602 -7.5 1 98.19 25 ASP B N 1
ATOM 1586 C CA . ASP B 1 25 ? 14.312 -12.5 -7.656 1 98.19 25 ASP B CA 1
ATOM 1587 C C . ASP B 1 25 ? 13.141 -12.633 -6.688 1 98.19 25 ASP B C 1
ATOM 1589 O O . ASP B 1 25 ? 12.727 -11.656 -6.062 1 98.19 25 ASP B O 1
ATOM 1593 N N . ILE B 1 26 ? 12.633 -13.875 -6.535 1 98.56 26 ILE B N 1
ATOM 1594 C CA . ILE B 1 26 ? 11.555 -14.125 -5.59 1 98.56 26 ILE B CA 1
ATOM 1595 C C . ILE B 1 26 ? 12 -13.75 -4.18 1 98.56 26 ILE B C 1
ATOM 1597 O O . ILE B 1 26 ? 11.266 -13.094 -3.441 1 98.56 26 ILE B O 1
ATOM 1601 N N . LEU B 1 27 ? 13.203 -14.109 -3.852 1 98.25 27 LEU B N 1
ATOM 1602 C CA . LEU B 1 27 ? 13.719 -13.836 -2.514 1 98.25 27 LEU B CA 1
ATOM 1603 C C . LEU B 1 27 ? 13.867 -12.336 -2.283 1 98.25 27 LEU B C 1
ATOM 1605 O O . LEU B 1 27 ? 13.602 -11.844 -1.185 1 98.25 27 LEU B O 1
ATOM 1609 N N . LYS B 1 28 ? 14.32 -11.602 -3.289 1 98.31 28 LYS B N 1
ATOM 1610 C CA . LYS B 1 28 ? 14.43 -10.148 -3.172 1 98.31 28 LYS B CA 1
ATOM 1611 C C . LYS B 1 28 ? 13.055 -9.508 -3.006 1 98.31 28 LYS B C 1
ATOM 1613 O O . LYS B 1 28 ? 12.898 -8.555 -2.23 1 98.31 28 LYS B O 1
ATOM 1618 N N . ILE B 1 29 ? 12.109 -9.992 -3.723 1 98.81 29 ILE B N 1
ATOM 1619 C CA . ILE B 1 29 ? 10.742 -9.5 -3.615 1 98.81 29 ILE B CA 1
ATOM 1620 C C . ILE B 1 29 ? 10.203 -9.773 -2.213 1 98.81 29 ILE B C 1
ATOM 1622 O O . ILE B 1 29 ? 9.57 -8.914 -1.603 1 98.81 29 ILE B O 1
ATOM 1626 N N . LEU B 1 30 ? 10.5 -10.961 -1.685 1 98.88 30 LEU B N 1
ATOM 1627 C CA . LEU B 1 30 ? 10.055 -11.32 -0.345 1 98.88 30 LEU B CA 1
ATOM 1628 C C . LEU B 1 30 ? 10.789 -10.508 0.713 1 98.88 30 LEU B C 1
ATOM 1630 O O . LEU B 1 30 ? 10.242 -10.219 1.779 1 98.88 30 LEU B O 1
ATOM 1634 N N . GLU B 1 31 ? 12.016 -10.141 0.435 1 98.5 31 GLU B N 1
ATOM 1635 C CA . GLU B 1 31 ? 12.727 -9.234 1.335 1 98.5 31 GLU B CA 1
ATOM 1636 C C . GLU B 1 31 ? 12.031 -7.883 1.423 1 98.5 31 GLU B C 1
ATOM 1638 O O . GLU B 1 31 ? 11.922 -7.301 2.506 1 98.5 31 GLU B O 1
ATOM 1643 N N . ALA B 1 32 ? 11.562 -7.379 0.297 1 98.75 32 ALA B N 1
ATOM 1644 C CA . ALA B 1 32 ? 10.789 -6.141 0.283 1 98.75 32 ALA B CA 1
ATOM 1645 C C . ALA B 1 32 ? 9.523 -6.273 1.131 1 98.75 32 ALA B C 1
ATOM 1647 O O . ALA B 1 32 ? 9.133 -5.332 1.823 1 98.75 32 ALA B O 1
ATOM 1648 N N . ALA B 1 33 ? 8.914 -7.438 1.083 1 98.81 33 ALA B N 1
ATOM 1649 C CA . ALA B 1 33 ? 7.746 -7.715 1.916 1 98.81 33 ALA B CA 1
ATOM 1650 C C . ALA B 1 33 ? 8.102 -7.66 3.398 1 98.81 33 ALA B C 1
ATOM 1652 O O . ALA B 1 33 ? 7.383 -7.051 4.195 1 98.81 33 ALA B O 1
ATOM 1653 N N . LYS B 1 34 ? 9.18 -8.234 3.709 1 98.31 34 LYS B N 1
ATOM 1654 C CA . LYS B 1 34 ? 9.625 -8.383 5.094 1 98.31 34 LYS B CA 1
ATOM 1655 C C . LYS B 1 34 ? 9.906 -7.027 5.73 1 98.31 34 LYS B C 1
ATOM 1657 O O . LYS B 1 34 ? 9.562 -6.801 6.891 1 98.31 34 LYS B O 1
ATOM 1662 N N . ILE B 1 35 ? 10.477 -6.121 5.012 1 97.81 35 ILE B N 1
ATOM 1663 C CA . ILE B 1 35 ? 10.945 -4.883 5.625 1 97.81 35 ILE B CA 1
ATOM 1664 C C . ILE B 1 35 ? 9.844 -3.822 5.551 1 97.81 35 ILE B C 1
ATOM 1666 O O . ILE B 1 35 ? 10 -2.723 6.086 1 97.81 35 ILE B O 1
ATOM 1670 N N . ALA B 1 36 ? 8.711 -4.133 4.844 1 98.69 36 ALA B N 1
ATOM 1671 C CA . ALA B 1 36 ? 7.586 -3.197 4.797 1 98.69 36 ALA B CA 1
ATOM 1672 C C . ALA B 1 36 ? 7.051 -2.916 6.199 1 98.69 36 ALA B C 1
ATOM 1674 O O . ALA B 1 36 ? 6.98 -3.82 7.035 1 98.69 36 ALA B O 1
ATOM 1675 N N . PRO B 1 37 ? 6.676 -1.659 6.48 1 98.69 37 PRO B N 1
ATOM 1676 C CA . PRO B 1 37 ? 6.137 -1.353 7.809 1 98.69 37 PRO B CA 1
ATOM 1677 C C . PRO B 1 37 ? 4.742 -1.936 8.023 1 98.69 37 PRO B C 1
ATOM 1679 O O . PRO B 1 37 ? 3.963 -2.057 7.078 1 98.69 37 PRO B O 1
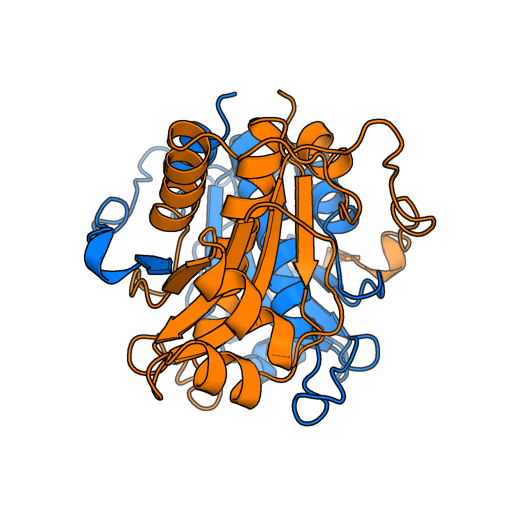ATOM 1682 N N . THR B 1 38 ? 4.473 -2.334 9.234 1 98.69 38 THR B N 1
ATOM 1683 C CA . THR B 1 38 ? 3.146 -2.723 9.703 1 98.69 38 THR B CA 1
ATOM 1684 C C . THR B 1 38 ? 2.826 -2.045 11.039 1 98.69 38 THR B C 1
ATOM 1686 O O . THR B 1 38 ? 3.73 -1.597 11.742 1 98.69 38 THR B O 1
ATOM 1689 N N . ALA B 1 39 ? 1.554 -1.873 11.258 1 98.56 39 ALA B N 1
ATOM 1690 C CA . ALA B 1 39 ? 1.126 -1.221 12.492 1 98.56 39 ALA B CA 1
ATOM 1691 C C . ALA B 1 39 ? 1.746 -1.896 13.711 1 98.56 39 ALA B C 1
ATOM 1693 O O . ALA B 1 39 ? 1.647 -3.115 13.875 1 98.56 39 ALA B O 1
ATOM 1694 N N . HIS B 1 40 ? 2.49 -1.062 14.547 1 97.75 40 HIS B N 1
ATOM 1695 C CA . HIS B 1 40 ? 3.121 -1.515 15.781 1 97.75 40 HIS B CA 1
ATOM 1696 C C . HIS B 1 40 ? 4.148 -2.607 15.508 1 97.75 40 HIS B C 1
ATOM 1698 O O . HIS B 1 40 ? 4.477 -3.396 16.391 1 97.75 40 HIS B O 1
ATOM 1704 N N . ASN B 1 41 ? 4.508 -2.713 14.258 1 98.25 41 ASN B N 1
ATOM 1705 C CA . ASN B 1 41 ? 5.418 -3.76 13.805 1 98.25 41 ASN B CA 1
ATOM 1706 C C . ASN B 1 41 ? 4.914 -5.148 14.195 1 98.25 41 ASN B C 1
ATOM 1708 O O . ASN B 1 41 ? 5.711 -6.023 14.547 1 98.25 41 ASN B O 1
ATOM 1712 N N . GLU B 1 42 ? 3.607 -5.332 14.141 1 98.5 42 GLU B N 1
ATOM 1713 C CA . GLU B 1 42 ? 3.021 -6.625 14.492 1 98.5 42 GLU B CA 1
ATOM 1714 C C . GLU B 1 42 ? 3.281 -7.664 13.406 1 98.5 42 GLU B C 1
ATOM 1716 O O . GLU B 1 42 ? 3.164 -8.867 13.648 1 98.5 42 GLU B O 1
ATOM 1721 N N . GLN B 1 43 ? 3.551 -7.219 12.234 1 98.75 43 GLN B N 1
ATOM 1722 C CA . GLN B 1 43 ? 3.951 -8.055 11.102 1 98.75 43 GLN B CA 1
ATOM 1723 C C . GLN B 1 43 ? 2.969 -9.203 10.891 1 98.75 43 GLN B C 1
ATOM 1725 O O . GLN B 1 43 ? 3.363 -10.367 10.883 1 98.75 43 GLN B O 1
ATOM 1730 N N . PRO B 1 44 ? 1.682 -8.844 10.633 1 98.88 44 PRO B N 1
ATOM 1731 C CA . PRO B 1 44 ? 0.65 -9.875 10.508 1 98.88 44 PRO B CA 1
ATOM 1732 C C . PRO B 1 44 ? 0.638 -10.531 9.133 1 98.88 44 PRO B C 1
ATOM 1734 O O . PRO B 1 44 ? -0.094 -11.5 8.914 1 98.88 44 PRO B O 1
ATOM 1737 N N . GLN B 1 45 ? 1.397 -10.102 8.156 1 98.88 45 GLN B N 1
ATOM 1738 C CA . GLN B 1 45 ? 1.339 -10.523 6.762 1 98.88 45 GLN B CA 1
ATOM 1739 C C . GLN B 1 45 ? 1.659 -12.008 6.629 1 98.88 45 GLN B C 1
ATOM 1741 O O . GLN B 1 45 ? 2.504 -12.539 7.355 1 98.88 45 GLN B O 1
ATOM 1746 N N . ARG B 1 46 ? 0.969 -12.641 5.805 1 98.94 46 ARG B N 1
ATOM 1747 C CA . ARG B 1 46 ? 1.206 -13.992 5.324 1 98.94 46 ARG B CA 1
ATOM 1748 C C . ARG B 1 46 ? 1.241 -14.039 3.799 1 98.94 46 ARG B C 1
ATOM 1750 O O . ARG B 1 46 ? 0.34 -13.516 3.139 1 98.94 46 ARG B O 1
ATOM 1757 N N . ILE B 1 47 ? 2.275 -14.641 3.279 1 98.94 47 ILE B N 1
ATOM 1758 C CA . ILE B 1 47 ? 2.463 -14.703 1.835 1 98.94 47 ILE B CA 1
ATOM 1759 C C . ILE B 1 47 ? 2.615 -16.156 1.396 1 98.94 47 ILE B C 1
ATOM 1761 O O . ILE B 1 47 ? 3.471 -16.875 1.911 1 98.94 47 ILE B O 1
ATOM 1765 N N . TYR B 1 48 ? 1.808 -16.562 0.541 1 98.88 48 TYR B N 1
ATOM 1766 C CA . TYR B 1 48 ? 1.886 -17.875 -0.065 1 98.88 48 TYR B CA 1
ATOM 1767 C C . TYR B 1 48 ? 2.396 -17.797 -1.498 1 98.88 48 TYR B C 1
ATOM 1769 O O . TYR B 1 48 ? 1.719 -17.25 -2.375 1 98.88 48 TYR B O 1
ATOM 1777 N N . VAL B 1 49 ? 3.59 -18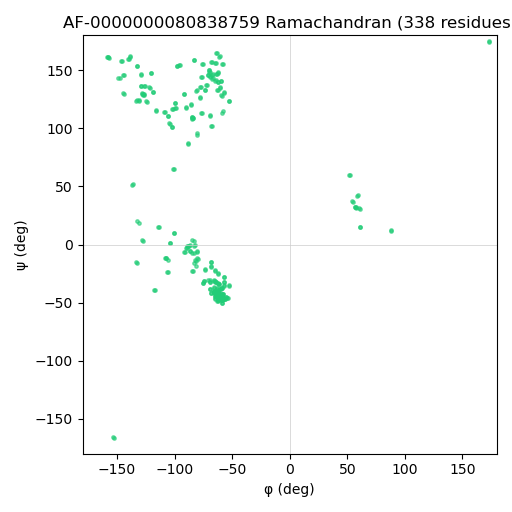.281 -1.705 1 98.88 49 VAL B N 1
ATOM 1778 C CA . VAL B 1 49 ? 4.223 -18.297 -3.021 1 98.88 49 VAL B CA 1
ATOM 1779 C C . VAL B 1 49 ? 3.762 -19.516 -3.807 1 98.88 49 VAL B C 1
ATOM 1781 O O . VAL B 1 49 ? 4.156 -20.641 -3.5 1 98.88 49 VAL B O 1
ATOM 1784 N N . VAL B 1 50 ? 2.961 -19.297 -4.816 1 98 50 VAL B N 1
ATOM 1785 C CA . VAL B 1 50 ? 2.389 -20.375 -5.621 1 98 50 VAL B CA 1
ATOM 1786 C C . VAL B 1 50 ? 3.143 -20.484 -6.941 1 98 50 VAL B C 1
ATOM 1788 O O . VAL B 1 50 ? 2.887 -19.734 -7.879 1 98 50 VAL B O 1
ATOM 1791 N N . LYS B 1 51 ? 4.055 -21.469 -7.059 1 97.12 51 LYS B N 1
ATOM 1792 C CA . LYS B 1 51 ? 4.871 -21.562 -8.266 1 97.12 51 LYS B CA 1
ATOM 1793 C C . LYS B 1 51 ? 4.922 -23 -8.789 1 97.12 51 LYS B C 1
ATOM 1795 O O . LYS B 1 51 ? 5.352 -23.234 -9.922 1 97.12 51 LYS B O 1
ATOM 1800 N N . SER B 1 52 ? 4.5 -24 -7.938 1 97.19 52 SER B N 1
ATOM 1801 C CA . SER B 1 52 ? 4.438 -25.375 -8.43 1 97.19 52 SER B CA 1
ATOM 1802 C C . SER B 1 52 ? 3.223 -25.594 -9.328 1 97.19 52 SER B C 1
ATOM 1804 O O . SER B 1 52 ? 2.234 -24.859 -9.227 1 97.19 52 SER B O 1
ATOM 1806 N N . ASN B 1 53 ? 3.33 -26.562 -10.18 1 95.88 53 ASN B N 1
ATOM 1807 C CA . ASN B 1 53 ? 2.189 -26.891 -11.023 1 95.88 53 ASN B CA 1
ATOM 1808 C C . ASN B 1 53 ? 0.967 -27.266 -10.195 1 95.88 53 ASN B C 1
ATOM 1810 O O . ASN B 1 53 ? -0.153 -26.859 -10.508 1 95.88 53 ASN B O 1
ATOM 1814 N N . GLU B 1 54 ? 1.146 -28.016 -9.195 1 97.25 54 GLU B N 1
ATOM 1815 C CA . GLU B 1 54 ? 0.05 -28.422 -8.328 1 97.25 54 GLU B CA 1
ATOM 1816 C C . GLU B 1 54 ? -0.574 -27.219 -7.625 1 97.25 54 GLU B C 1
ATOM 1818 O O . GLU B 1 54 ? -1.799 -27.094 -7.562 1 97.25 54 GLU B O 1
ATOM 1823 N N . GLY B 1 55 ? 0.25 -26.359 -7.035 1 96.75 55 GLY B N 1
ATOM 1824 C CA . GLY B 1 55 ? -0.256 -25.172 -6.383 1 96.75 55 GLY B CA 1
ATOM 1825 C C . GLY B 1 55 ? -1.066 -24.281 -7.312 1 96.75 55 GLY B C 1
ATOM 1826 O O . GLY B 1 55 ? -2.143 -23.812 -6.941 1 96.75 55 GLY B O 1
ATOM 1827 N N . LYS B 1 56 ? -0.522 -24.062 -8.469 1 95.81 56 LYS B N 1
ATOM 1828 C CA . LYS B 1 56 ? -1.219 -23.234 -9.445 1 95.81 56 LYS B CA 1
ATOM 1829 C C . LYS B 1 56 ? -2.551 -23.859 -9.844 1 95.81 56 LYS B C 1
ATOM 1831 O O . LYS B 1 56 ? -3.549 -23.156 -10.016 1 95.81 56 LYS B O 1
ATOM 1836 N N . ALA B 1 57 ? -2.568 -25.141 -10.047 1 95.81 57 ALA B N 1
ATOM 1837 C CA . ALA B 1 57 ? -3.814 -25.828 -10.367 1 95.81 57 ALA B CA 1
ATOM 1838 C C . ALA B 1 57 ? -4.855 -25.641 -9.273 1 95.81 57 ALA B C 1
ATOM 1840 O O . ALA B 1 57 ? -6.031 -25.406 -9.555 1 95.81 57 ALA B O 1
ATOM 1841 N N . ARG B 1 58 ? -4.484 -25.75 -8.055 1 96.5 58 ARG B N 1
ATOM 1842 C CA . ARG B 1 58 ? -5.379 -25.531 -6.926 1 96.5 58 ARG B CA 1
ATOM 1843 C C . ARG B 1 58 ? -5.91 -24.109 -6.91 1 96.5 58 ARG B C 1
ATOM 1845 O O . ARG B 1 58 ? -7.102 -23.875 -6.691 1 96.5 58 ARG B O 1
ATOM 1852 N N . LEU B 1 59 ? -5 -23.156 -7.098 1 96.12 59 LEU B N 1
ATOM 1853 C CA . LEU B 1 59 ? -5.398 -21.75 -7.109 1 96.12 59 LEU B CA 1
ATOM 1854 C C . LEU B 1 59 ? -6.398 -21.484 -8.227 1 96.12 59 LEU B C 1
ATOM 1856 O O . LEU B 1 59 ? -7.355 -20.719 -8.047 1 96.12 59 LEU B O 1
ATOM 1860 N N . MET B 1 60 ? -6.211 -22.109 -9.375 1 94.5 60 MET B N 1
ATOM 1861 C CA . MET B 1 60 ? -6.973 -21.797 -10.586 1 94.5 60 MET B CA 1
ATOM 1862 C C . MET B 1 60 ? -8.352 -22.453 -10.547 1 94.5 60 MET B C 1
ATOM 1864 O O . MET B 1 60 ? -9.234 -22.109 -11.336 1 94.5 60 MET B O 1
ATOM 1868 N N . LYS B 1 61 ? -8.633 -23.344 -9.68 1 91.69 61 LYS B N 1
ATOM 1869 C CA . LYS B 1 61 ? -9.922 -24.016 -9.586 1 91.69 61 LYS B CA 1
ATOM 1870 C C . LYS B 1 61 ? -11.07 -23.016 -9.508 1 91.69 61 LYS B C 1
ATOM 1872 O O . LYS B 1 61 ? -12.133 -23.234 -10.094 1 91.69 61 LYS B O 1
ATOM 1877 N N . ASP B 1 62 ? -10.906 -21.906 -8.891 1 80.25 62 ASP B N 1
ATOM 1878 C CA . ASP B 1 62 ? -11.977 -20.938 -8.703 1 80.25 62 ASP B CA 1
ATOM 1879 C C . ASP B 1 62 ? -11.5 -19.531 -9.07 1 80.25 62 ASP B C 1
ATOM 1881 O O . ASP B 1 62 ? -12.023 -18.547 -8.555 1 80.25 62 ASP B O 1
ATOM 1885 N N . PHE B 1 63 ? -10.539 -19.562 -9.781 1 78.88 63 PHE B N 1
ATOM 1886 C CA . PHE B 1 63 ? -9.891 -18.297 -10.117 1 78.88 63 PHE B CA 1
ATOM 1887 C C . PHE B 1 63 ? -9.977 -18.031 -11.617 1 78.88 63 PHE B C 1
ATOM 1889 O O . PHE B 1 63 ? -9.5 -18.828 -12.422 1 78.88 63 PHE B O 1
ATOM 1896 N N . LYS B 1 64 ? -10.672 -17 -12.008 1 74.69 64 LYS B N 1
ATOM 1897 C CA . LYS B 1 64 ? -11 -16.734 -13.406 1 74.69 64 LYS B CA 1
ATOM 1898 C C . LYS B 1 64 ? -9.828 -16.062 -14.133 1 74.69 64 LYS B C 1
ATOM 1900 O O . LYS B 1 64 ? -9.75 -16.109 -15.359 1 74.69 64 LYS B O 1
ATOM 1905 N N . PHE B 1 65 ? -8.914 -15.5 -13.406 1 79.62 65 PHE B N 1
ATOM 1906 C CA . PHE B 1 65 ? -7.883 -14.68 -14.039 1 79.62 65 PHE B CA 1
ATOM 1907 C C . PHE B 1 65 ? -6.578 -15.461 -14.164 1 79.62 65 PHE B C 1
ATOM 1909 O O . PHE B 1 65 ? -5.574 -15.102 -13.547 1 79.62 65 PHE B O 1
ATOM 1916 N N . ASP B 1 66 ? -6.695 -16.5 -14.977 1 83.88 66 ASP B N 1
ATOM 1917 C CA . ASP B 1 66 ? -5.473 -17.234 -15.289 1 83.88 66 ASP B CA 1
ATOM 1918 C C . ASP B 1 66 ? -4.668 -16.531 -16.375 1 83.88 66 ASP B C 1
ATOM 1920 O O . ASP B 1 66 ? -4.879 -16.766 -17.562 1 83.88 66 ASP B O 1
ATOM 1924 N N . PHE B 1 67 ? -3.738 -15.766 -15.945 1 90.88 67 PHE B N 1
ATOM 1925 C CA . PHE B 1 67 ? -2.859 -15.055 -16.875 1 90.88 67 PHE B CA 1
ATOM 1926 C C . PHE B 1 67 ? -1.704 -15.945 -17.312 1 90.88 67 PHE B C 1
ATOM 1928 O O . PHE B 1 67 ? -0.802 -15.492 -18.016 1 90.88 67 PHE B O 1
ATOM 1935 N N . LYS B 1 68 ? -1.744 -17.219 -16.844 1 93.5 68 LYS B N 1
ATOM 1936 C CA . LYS B 1 68 ? -0.665 -18.172 -17.094 1 93.5 68 LYS B CA 1
ATOM 1937 C C . LYS B 1 68 ? 0.672 -17.625 -16.594 1 93.5 68 LYS B C 1
ATOM 1939 O O . LYS B 1 68 ? 1.703 -17.812 -17.25 1 93.5 68 LYS B O 1
ATOM 1944 N N . ALA B 1 69 ? 0.613 -16.859 -15.539 1 96.81 69 ALA B N 1
ATOM 1945 C CA . ALA B 1 69 ? 1.85 -16.406 -14.906 1 96.81 69 ALA B CA 1
ATOM 1946 C C . ALA B 1 69 ? 2.611 -17.578 -14.289 1 96.81 69 ALA B C 1
ATOM 1948 O O . ALA B 1 69 ? 2.006 -18.516 -13.758 1 96.81 69 ALA B O 1
ATOM 1949 N N . PRO B 1 70 ? 3.924 -17.562 -14.359 1 97.62 70 PRO B N 1
ATOM 1950 C CA . PRO B 1 70 ? 4.703 -18.672 -13.789 1 97.62 70 PRO B CA 1
ATOM 1951 C C . PRO B 1 70 ? 4.629 -18.719 -12.266 1 97.62 70 PRO B C 1
ATOM 1953 O O . PRO B 1 70 ? 4.969 -19.734 -11.656 1 97.62 70 PRO B O 1
ATOM 1956 N N . CYS B 1 71 ? 4.234 -17.625 -11.594 1 98 71 CYS B N 1
ATOM 1957 C CA . CYS B 1 71 ? 4.184 -17.531 -10.141 1 98 71 CYS B CA 1
ATOM 1958 C C . CYS B 1 71 ? 3.061 -16.594 -9.695 1 98 71 CYS B C 1
ATOM 1960 O O . CYS B 1 71 ? 2.727 -15.641 -10.391 1 98 71 CYS B O 1
ATOM 1962 N N . TYR B 1 72 ? 2.422 -16.938 -8.617 1 97.75 72 TYR B N 1
ATOM 1963 C CA . TYR B 1 72 ? 1.446 -16.094 -7.945 1 97.75 72 TYR B CA 1
ATOM 1964 C C . TYR B 1 72 ? 1.794 -15.914 -6.473 1 97.75 72 TYR B C 1
ATOM 1966 O O . TYR B 1 72 ? 2.215 -16.875 -5.812 1 97.75 72 TYR B O 1
ATOM 1974 N N . LEU B 1 73 ? 1.692 -14.742 -5.992 1 98.81 73 LEU B N 1
ATOM 1975 C CA . LEU B 1 73 ? 1.816 -14.453 -4.566 1 98.81 73 LEU B CA 1
ATOM 1976 C C . LEU B 1 73 ? 0.451 -14.18 -3.947 1 98.81 73 LEU B C 1
ATOM 1978 O O . LEU B 1 73 ? -0.145 -13.125 -4.191 1 98.81 73 LEU B O 1
ATOM 1982 N N . VAL B 1 74 ? -0.089 -15.117 -3.217 1 98.69 74 VAL B N 1
ATOM 1983 C CA . VAL B 1 74 ? -1.345 -14.953 -2.49 1 98.69 74 VAL B CA 1
ATOM 1984 C C . VAL B 1 74 ? -1.075 -14.32 -1.127 1 98.69 74 VAL B C 1
ATOM 1986 O O . VAL B 1 74 ? -0.339 -14.875 -0.311 1 98.69 74 VAL B O 1
ATOM 1989 N N . CYS B 1 75 ? -1.679 -13.18 -0.91 1 98.88 75 CYS B N 1
ATOM 1990 C CA . CYS B 1 75 ? -1.281 -12.359 0.228 1 98.88 75 CYS B CA 1
ATOM 1991 C C . CYS B 1 75 ? -2.467 -12.102 1.15 1 98.88 75 CYS B C 1
ATOM 1993 O O . CYS B 1 75 ? -3.557 -11.766 0.687 1 98.88 75 CYS B O 1
ATOM 1995 N N . GLY B 1 76 ? -2.219 -12.242 2.414 1 98.81 76 GLY B N 1
ATOM 1996 C CA . GLY B 1 76 ? -3.174 -11.953 3.473 1 98.81 76 GLY B CA 1
ATOM 1997 C C . GLY B 1 76 ? -2.512 -11.57 4.785 1 98.81 76 GLY B C 1
ATOM 1998 O O . GLY B 1 76 ? -1.366 -11.117 4.801 1 98.81 76 GLY B O 1
ATOM 1999 N N . TYR B 1 77 ? -3.318 -11.594 5.805 1 98.88 77 TYR B N 1
ATOM 2000 C CA . TYR B 1 77 ? -2.789 -11.297 7.133 1 98.88 77 TYR B CA 1
ATOM 2001 C C . TYR B 1 77 ? -3.486 -12.133 8.195 1 98.88 77 TYR B C 1
ATOM 2003 O O . TYR B 1 77 ? -4.641 -12.539 8.023 1 98.88 77 TYR B O 1
ATOM 2011 N N . ASN B 1 78 ? -2.758 -12.508 9.203 1 98.81 78 ASN B N 1
ATOM 2012 C CA . ASN B 1 78 ? -3.326 -13.148 10.391 1 98.81 78 ASN B CA 1
ATOM 2013 C C . ASN B 1 78 ? -4.164 -12.164 11.203 1 98.81 78 ASN B C 1
ATOM 2015 O O . ASN B 1 78 ? -3.623 -11.25 11.836 1 98.81 78 ASN B O 1
ATOM 2019 N N . GLU B 1 79 ? -5.43 -12.344 11.242 1 98.5 79 GLU B N 1
ATOM 2020 C CA . GLU B 1 79 ? -6.355 -11.398 11.867 1 98.5 79 GLU B CA 1
ATOM 2021 C C . GLU B 1 79 ? -6.125 -11.305 13.367 1 98.5 79 GLU B C 1
ATOM 2023 O O . GLU B 1 79 ? -6.477 -10.305 14 1 98.5 79 GLU B O 1
ATOM 2028 N N . GLU B 1 80 ? -5.535 -12.305 13.914 1 98.5 80 GLU B N 1
ATOM 2029 C CA . GLU B 1 80 ? -5.289 -12.336 15.352 1 98.5 80 GLU B CA 1
ATOM 2030 C C . GLU B 1 80 ? -4.035 -11.547 15.719 1 98.5 80 GLU B C 1
ATOM 2032 O O . GLU B 1 80 ? -3.811 -11.234 16.891 1 98.5 80 GLU B O 1
ATOM 2037 N N . GLU B 1 81 ? -3.268 -11.219 14.727 1 98.69 81 GLU B N 1
ATOM 2038 C CA . GLU B 1 81 ? -2 -10.531 14.977 1 98.69 81 GLU B CA 1
ATOM 2039 C C . GLU B 1 81 ? -2.074 -9.07 14.562 1 98.69 81 GLU B C 1
ATOM 2041 O O . GLU B 1 81 ? -1.193 -8.273 14.906 1 98.69 81 GLU B O 1
ATOM 2046 N N . ALA B 1 82 ? -3.105 -8.68 13.844 1 98.75 82 ALA B N 1
ATOM 2047 C CA . ALA B 1 82 ? -3.236 -7.305 13.375 1 98.75 82 ALA B CA 1
ATOM 2048 C C . ALA B 1 82 ? -3.58 -6.367 14.531 1 98.75 82 ALA B C 1
ATOM 2050 O O . ALA B 1 82 ? -4.391 -6.711 15.398 1 98.75 82 ALA B O 1
ATOM 2051 N N . TRP B 1 83 ? -2.934 -5.25 14.516 1 98.62 83 TRP B N 1
ATOM 2052 C CA . TRP B 1 83 ? -3.27 -4.234 15.508 1 98.62 83 TRP B CA 1
ATOM 2053 C C . TRP B 1 83 ? -4.699 -3.738 15.312 1 98.62 83 TRP B C 1
ATOM 2055 O O . TRP B 1 83 ? -5.191 -3.664 14.188 1 98.62 83 TRP B O 1
ATOM 2065 N N . LYS B 1 84 ? -5.355 -3.387 16.406 1 98.5 84 LYS B N 1
ATOM 2066 C CA . LYS B 1 84 ? -6.723 -2.875 16.375 1 98.5 84 LYS B CA 1
ATOM 2067 C C . LYS B 1 84 ? -6.797 -1.458 16.938 1 98.5 84 LYS B C 1
ATOM 2069 O O . LYS B 1 84 ? -6.195 -1.163 17.969 1 98.5 84 LYS B O 1
ATOM 2074 N N . ASN B 1 85 ? -7.461 -0.577 16.188 1 97.5 85 ASN B N 1
ATOM 2075 C CA . ASN B 1 85 ? -7.621 0.809 16.609 1 97.5 85 ASN B CA 1
ATOM 2076 C C . ASN B 1 85 ? -8.82 0.974 17.547 1 97.5 85 ASN B C 1
ATOM 2078 O O . ASN B 1 85 ? -9.969 0.931 17.094 1 97.5 85 ASN B O 1
ATOM 2082 N N . PRO B 1 86 ? -8.602 1.236 18.828 1 96.62 86 PRO B N 1
ATOM 2083 C CA . PRO B 1 86 ? -9.719 1.38 19.75 1 96.62 86 PRO B CA 1
ATOM 2084 C C . PRO B 1 86 ? -10.555 2.627 19.484 1 96.62 86 PRO B C 1
ATOM 2086 O O . PRO B 1 86 ? -11.695 2.729 19.953 1 96.62 86 PRO B O 1
ATOM 2089 N N . LEU B 1 87 ? -10.062 3.543 18.719 1 95.44 87 LEU B N 1
ATOM 2090 C CA . LEU B 1 87 ? -10.773 4.785 18.438 1 95.44 87 LEU B CA 1
ATOM 2091 C C . LEU B 1 87 ? -11.656 4.633 17.203 1 95.44 87 LEU B C 1
ATOM 2093 O O . LEU B 1 87 ? -12.391 5.555 16.844 1 95.44 87 LEU B O 1
ATOM 2097 N N . ASP B 1 88 ? -11.641 3.525 16.547 1 96.19 88 ASP B N 1
ATOM 2098 C CA . ASP B 1 88 ? -12.398 3.26 15.328 1 96.19 88 ASP B CA 1
ATOM 2099 C C . ASP B 1 88 ? -13.047 1.881 15.375 1 96.19 88 ASP B C 1
ATOM 2101 O O . ASP B 1 88 ? -12.828 1.053 14.484 1 96.19 88 ASP B O 1
ATOM 2105 N N . ASN B 1 89 ? -13.773 1.606 16.438 1 97.44 89 ASN B N 1
ATOM 2106 C CA . ASN B 1 89 ? -14.539 0.38 16.641 1 97.44 89 ASN B CA 1
ATOM 2107 C C . ASN B 1 89 ? -13.648 -0.857 16.547 1 97.44 89 ASN B C 1
ATOM 2109 O O . ASN B 1 89 ? -14.039 -1.865 15.953 1 97.44 89 ASN B O 1
ATOM 2113 N N . ASN B 1 90 ? -12.391 -0.782 16.938 1 98 90 ASN B N 1
ATOM 2114 C CA . ASN B 1 90 ? -11.398 -1.851 16.953 1 98 90 ASN B CA 1
ATOM 2115 C C . ASN B 1 90 ? -11.148 -2.4 15.555 1 98 90 ASN B C 1
ATOM 2117 O O . ASN B 1 90 ? -10.914 -3.598 15.383 1 98 90 ASN B O 1
ATOM 2121 N N . LYS B 1 91 ? -11.312 -1.495 14.672 1 97.75 91 LYS B N 1
ATOM 2122 C CA . LYS B 1 91 ? -10.938 -1.893 13.32 1 97.75 91 LYS B CA 1
ATOM 2123 C C . LYS B 1 91 ? -9.484 -2.35 13.258 1 97.75 91 LYS B C 1
ATOM 2125 O O . LYS B 1 91 ? -8.586 -1.667 13.773 1 97.75 91 LYS B O 1
ATOM 2130 N N . ASP B 1 92 ? -9.227 -3.559 12.625 1 98.25 92 ASP B N 1
ATOM 2131 C CA . ASP B 1 92 ? -7.848 -4.039 12.602 1 98.25 92 ASP B CA 1
ATOM 2132 C C . ASP B 1 92 ? -7.062 -3.4 11.453 1 98.25 92 ASP B C 1
ATOM 2134 O O . ASP B 1 92 ? -7.656 -2.895 10.5 1 98.25 92 ASP B O 1
ATOM 2138 N N . SER B 1 93 ? -5.781 -3.381 11.539 1 98.69 93 SER B N 1
ATOM 2139 C CA . SER B 1 93 ? -4.875 -2.729 10.602 1 98.69 93 SER B CA 1
ATOM 2140 C C . SER B 1 93 ? -4.523 -3.654 9.445 1 98.69 93 SER B C 1
ATOM 2142 O O . SER B 1 93 ? -3.764 -3.275 8.547 1 98.69 93 SER B O 1
ATOM 2144 N N . GLY B 1 94 ? -5.039 -4.859 9.445 1 98.75 94 GLY B N 1
ATOM 2145 C CA . GLY B 1 94 ? -4.531 -5.941 8.617 1 98.75 94 GLY B CA 1
ATOM 2146 C C . GLY B 1 94 ? -4.562 -5.617 7.133 1 98.75 94 GLY B C 1
ATOM 2147 O O . GLY B 1 94 ? -3.582 -5.848 6.422 1 98.75 94 GLY B O 1
ATOM 2148 N N . GLU B 1 95 ? -5.68 -5.07 6.645 1 98.75 95 GLU B N 1
ATOM 2149 C CA . GLU B 1 95 ? -5.812 -4.766 5.223 1 98.75 95 GLU B CA 1
ATOM 2150 C C . GLU B 1 95 ? -4.832 -3.674 4.805 1 98.75 95 GLU B C 1
ATOM 2152 O O . GLU B 1 95 ? -4.234 -3.75 3.729 1 98.75 95 GLU B O 1
ATOM 2157 N N . VAL B 1 96 ? -4.691 -2.658 5.641 1 98.88 96 VAL B N 1
ATOM 2158 C CA . VAL B 1 96 ? -3.705 -1.615 5.387 1 98.88 96 VAL B CA 1
ATOM 2159 C C . VAL B 1 96 ? -2.303 -2.221 5.379 1 98.88 96 VAL B C 1
ATOM 2161 O O . VAL B 1 96 ? -1.536 -2.012 4.434 1 98.88 96 VAL B O 1
ATOM 2164 N N . ASP B 1 97 ? -2.004 -3.039 6.379 1 98.94 97 ASP B N 1
ATOM 2165 C CA . ASP B 1 97 ? -0.679 -3.635 6.516 1 98.94 97 ASP B CA 1
ATOM 2166 C C . ASP B 1 97 ? -0.319 -4.469 5.289 1 98.94 97 ASP B C 1
ATOM 2168 O O . ASP B 1 97 ? 0.749 -4.285 4.699 1 98.94 97 ASP B O 1
ATOM 2172 N N . ILE B 1 98 ? -1.219 -5.332 4.926 1 98.94 98 ILE B N 1
ATOM 2173 C CA . ILE B 1 98 ? -0.916 -6.242 3.826 1 98.94 98 ILE B CA 1
ATOM 2174 C C . ILE B 1 98 ? -0.839 -5.465 2.516 1 98.94 98 ILE B C 1
ATOM 2176 O O . ILE B 1 98 ? -0.051 -5.801 1.63 1 98.94 98 ILE B O 1
ATOM 2180 N N . SER B 1 99 ? -1.613 -4.398 2.357 1 98.94 99 SER B N 1
ATOM 2181 C CA . SER B 1 99 ? -1.559 -3.582 1.15 1 98.94 99 SER B CA 1
ATOM 2182 C C . SER B 1 99 ? -0.213 -2.877 1.021 1 98.94 99 SER B C 1
ATOM 2184 O O . SER B 1 99 ? 0.331 -2.764 -0.08 1 98.94 99 SER B O 1
ATOM 2186 N N . ILE B 1 100 ? 0.321 -2.367 2.096 1 98.94 100 ILE B N 1
ATOM 2187 C CA . ILE B 1 100 ? 1.658 -1.785 2.096 1 98.94 100 ILE B CA 1
ATOM 2188 C C . ILE B 1 100 ? 2.676 -2.832 1.647 1 98.94 100 ILE B C 1
ATOM 2190 O O . ILE B 1 100 ? 3.492 -2.572 0.75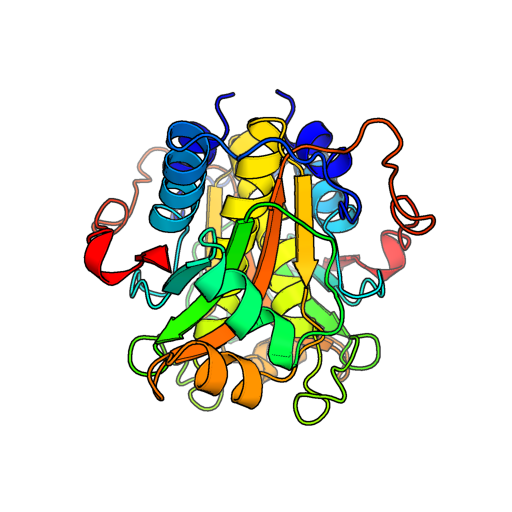9 1 98.94 100 ILE B O 1
ATOM 2194 N N . VAL B 1 101 ? 2.57 -4.012 2.234 1 98.94 101 VAL B N 1
ATOM 2195 C CA . VAL B 1 101 ? 3.484 -5.113 1.958 1 98.94 101 VAL B CA 1
ATOM 2196 C C . VAL B 1 101 ? 3.43 -5.473 0.475 1 98.94 101 VAL B C 1
ATOM 2198 O O . VAL B 1 101 ? 4.465 -5.578 -0.184 1 98.94 101 VAL B O 1
ATOM 2201 N N . MET B 1 102 ? 2.256 -5.609 -0.032 1 98.94 102 MET B N 1
ATOM 2202 C CA . MET B 1 102 ? 2.078 -5.988 -1.432 1 98.94 102 MET B CA 1
ATOM 2203 C C . MET B 1 102 ? 2.59 -4.891 -2.359 1 98.94 102 MET B C 1
ATOM 2205 O O . MET B 1 102 ? 3.115 -5.176 -3.436 1 98.94 102 MET B O 1
ATOM 2209 N N . THR B 1 103 ? 2.387 -3.641 -1.97 1 99 103 THR B N 1
ATOM 2210 C CA . THR B 1 103 ? 2.898 -2.539 -2.777 1 99 103 THR B CA 1
ATOM 2211 C C . THR B 1 103 ? 4.422 -2.576 -2.838 1 99 103 THR B C 1
ATOM 2213 O O . THR B 1 103 ? 5.012 -2.377 -3.904 1 99 103 THR B O 1
ATOM 2216 N N . HIS B 1 104 ? 5.062 -2.814 -1.693 1 98.94 104 HIS B N 1
ATOM 2217 C CA . HIS B 1 104 ? 6.508 -3.002 -1.677 1 98.94 104 HIS B CA 1
ATOM 2218 C C . HIS B 1 104 ? 6.934 -4.09 -2.654 1 98.94 104 HIS B C 1
ATOM 2220 O O . HIS B 1 104 ? 7.855 -3.891 -3.453 1 98.94 104 HIS B O 1
ATOM 2226 N N . MET B 1 105 ? 6.242 -5.199 -2.631 1 98.94 105 MET B N 1
ATOM 2227 C CA . MET B 1 105 ? 6.582 -6.328 -3.492 1 98.94 105 MET B CA 1
ATOM 2228 C C . MET B 1 105 ? 6.383 -5.973 -4.961 1 98.94 105 MET B C 1
ATOM 2230 O O . MET B 1 105 ? 7.227 -6.289 -5.801 1 98.94 105 MET B O 1
ATOM 2234 N N . MET B 1 106 ? 5.289 -5.328 -5.258 1 98.94 106 MET B N 1
ATOM 2235 C CA . MET B 1 106 ? 4.953 -4.938 -6.625 1 98.94 106 MET B CA 1
ATOM 2236 C C . MET B 1 106 ? 6.016 -4.016 -7.207 1 98.94 106 MET B C 1
ATOM 2238 O O . MET B 1 106 ? 6.492 -4.234 -8.32 1 98.94 106 MET B O 1
ATOM 2242 N N . LEU B 1 107 ? 6.426 -3.025 -6.445 1 98.88 107 LEU B N 1
ATOM 2243 C CA . LEU B 1 107 ? 7.438 -2.088 -6.918 1 98.88 107 LEU B CA 1
ATOM 2244 C C . LEU B 1 107 ? 8.797 -2.77 -7.031 1 98.88 107 LEU B C 1
ATOM 2246 O O . LEU B 1 107 ? 9.57 -2.482 -7.949 1 98.88 107 LEU B O 1
ATOM 2250 N N . MET B 1 108 ? 9.125 -3.654 -6.086 1 98.81 108 MET B N 1
ATOM 2251 C CA . MET B 1 108 ? 10.383 -4.391 -6.156 1 98.81 108 MET B CA 1
ATOM 2252 C C . MET B 1 108 ? 10.438 -5.266 -7.402 1 98.81 108 MET B C 1
ATOM 2254 O O . MET B 1 108 ? 11.477 -5.371 -8.047 1 98.81 108 MET B O 1
ATOM 2258 N N . ALA B 1 109 ? 9.297 -5.934 -7.715 1 98.81 109 ALA B N 1
ATOM 2259 C CA . ALA B 1 109 ? 9.219 -6.715 -8.945 1 98.81 109 ALA B CA 1
ATOM 2260 C C . ALA B 1 109 ? 9.539 -5.855 -10.164 1 98.81 109 ALA B C 1
ATOM 2262 O O . ALA B 1 109 ? 10.344 -6.246 -11.016 1 98.81 109 ALA B O 1
ATOM 2263 N N . GLU B 1 110 ? 8.953 -4.703 -10.234 1 98.5 110 GLU B N 1
ATOM 2264 C CA . GLU B 1 110 ? 9.219 -3.779 -11.336 1 98.5 110 GLU B CA 1
ATOM 2265 C C . GLU B 1 110 ? 10.695 -3.412 -11.406 1 98.5 110 GLU B C 1
ATOM 2267 O O . GLU B 1 110 ? 11.281 -3.385 -12.492 1 98.5 110 GLU B O 1
ATOM 2272 N N . GLU B 1 111 ? 11.281 -3.105 -10.266 1 98.19 111 GLU B N 1
ATOM 2273 C CA . GLU B 1 111 ? 12.703 -2.764 -10.203 1 98.19 111 GLU B CA 1
ATOM 2274 C C . GLU B 1 111 ? 13.562 -3.885 -10.773 1 98.19 111 GLU B C 1
ATOM 2276 O O . GLU B 1 111 ? 14.609 -3.625 -11.375 1 98.19 111 GLU B O 1
ATOM 2281 N N . LEU B 1 112 ? 13.133 -5.109 -10.625 1 98.19 112 LEU B N 1
ATOM 2282 C CA . LEU B 1 112 ? 13.898 -6.281 -11.055 1 98.19 112 LEU B CA 1
ATOM 2283 C C . LEU B 1 112 ? 13.578 -6.633 -12.5 1 98.19 112 LEU B C 1
ATOM 2285 O O . LEU B 1 112 ? 14.102 -7.613 -13.031 1 98.19 112 LEU B O 1
ATOM 2289 N N . GLY B 1 113 ? 12.688 -5.883 -13.102 1 97.5 113 GLY B N 1
ATOM 2290 C CA . GLY B 1 113 ? 12.336 -6.105 -14.492 1 97.5 113 GLY B CA 1
ATOM 2291 C C . GLY B 1 113 ? 11.219 -7.109 -14.672 1 97.5 113 GLY B C 1
ATOM 2292 O O . GLY B 1 113 ? 11 -7.621 -15.773 1 97.5 113 GLY B O 1
ATOM 2293 N N . LEU B 1 114 ? 10.531 -7.477 -13.602 1 98.62 114 LEU B N 1
ATOM 2294 C CA . LEU B 1 114 ? 9.398 -8.391 -13.656 1 98.62 114 LEU B CA 1
ATOM 2295 C C . LEU B 1 114 ? 8.086 -7.629 -13.719 1 98.62 114 LEU B C 1
ATOM 2297 O O . LEU B 1 114 ? 8.016 -6.461 -13.32 1 98.62 114 LEU B O 1
ATOM 2301 N N . GLY B 1 115 ? 7.039 -8.273 -14.297 1 98.19 115 GLY B N 1
ATOM 2302 C CA . GLY B 1 115 ? 5.684 -7.754 -14.281 1 98.19 115 GLY B CA 1
ATOM 2303 C C . GLY B 1 115 ? 4.824 -8.367 -13.188 1 98.19 115 GLY B C 1
ATOM 2304 O O . GLY B 1 115 ? 5.098 -9.477 -12.727 1 98.19 115 GLY B O 1
ATOM 2305 N N . THR B 1 116 ? 3.85 -7.641 -12.758 1 98.62 116 THR B N 1
ATOM 2306 C CA . THR B 1 116 ? 2.84 -8.117 -11.82 1 98.62 116 THR B CA 1
ATOM 2307 C C . THR B 1 116 ? 1.457 -7.605 -12.203 1 98.62 116 THR B C 1
ATOM 2309 O O . THR B 1 116 ? 1.336 -6.648 -12.977 1 98.62 116 THR B O 1
ATOM 2312 N N . CYS B 1 117 ? 0.477 -8.258 -11.734 1 98.19 117 CYS B N 1
ATOM 2313 C CA . CYS B 1 117 ? -0.894 -7.758 -11.719 1 98.19 117 CYS B CA 1
ATOM 2314 C C . CYS B 1 117 ? -1.536 -7.973 -10.359 1 98.19 117 CYS B C 1
ATOM 2316 O O . CYS B 1 117 ? -1.535 -9.086 -9.828 1 98.19 117 CYS B O 1
ATOM 2318 N N . TRP B 1 118 ? -2.018 -6.879 -9.766 1 98.5 118 TRP B N 1
ATOM 2319 C CA . TRP B 1 118 ? -2.771 -6.957 -8.523 1 98.5 118 TRP B CA 1
ATOM 2320 C C . TRP B 1 118 ? -4.191 -7.449 -8.773 1 98.5 118 TRP B C 1
ATOM 2322 O O . TRP B 1 118 ? -5 -6.742 -9.383 1 98.5 118 TRP B O 1
ATOM 2332 N N . ILE B 1 119 ? -4.504 -8.586 -8.297 1 97.19 119 ILE B N 1
ATOM 2333 C CA . ILE B 1 119 ? -5.805 -9.203 -8.531 1 97.19 119 ILE B CA 1
ATOM 2334 C C . ILE B 1 119 ? -6.621 -9.188 -7.246 1 97.19 119 ILE B C 1
ATOM 2336 O O . ILE B 1 119 ? -6.223 -9.789 -6.242 1 97.19 119 ILE B O 1
ATOM 2340 N N . GLY B 1 120 ? -7.703 -8.414 -7.285 1 96.19 120 GLY B N 1
ATOM 2341 C CA . GLY B 1 120 ? -8.617 -8.344 -6.156 1 96.19 120 GLY B CA 1
ATOM 2342 C C . GLY B 1 120 ? -9.938 -9.055 -6.41 1 96.19 120 GLY B C 1
ATOM 2343 O O . GLY B 1 120 ? -10.719 -9.273 -5.484 1 96.19 120 GLY B O 1
ATOM 2344 N N . PHE B 1 121 ? -10.156 -9.406 -7.684 1 96 121 PHE B N 1
ATOM 2345 C CA . PHE B 1 121 ? -11.414 -10.039 -8.062 1 96 121 PHE B CA 1
ATOM 2346 C C . PHE B 1 121 ? -11.328 -11.555 -7.906 1 96 121 PHE B C 1
ATOM 2348 O O . PHE B 1 121 ? -11.016 -12.266 -8.867 1 96 121 PHE B O 1
ATOM 2355 N N . PHE B 1 122 ? -11.617 -12.031 -6.738 1 95.69 122 PHE B N 1
ATOM 2356 C CA . PHE B 1 122 ? -11.656 -13.453 -6.43 1 95.69 122 PHE B CA 1
ATOM 2357 C C . PHE B 1 122 ? -12.531 -13.711 -5.207 1 95.69 122 PHE B C 1
ATOM 2359 O O . PHE B 1 122 ? -12.891 -12.781 -4.484 1 95.69 122 PHE B O 1
ATOM 2366 N N . ASP B 1 123 ? -12.977 -14.914 -5.008 1 96.12 123 ASP B N 1
ATOM 2367 C CA . ASP B 1 123 ? -13.641 -15.375 -3.797 1 96.12 123 ASP B CA 1
ATOM 2368 C C . ASP B 1 123 ? -12.633 -15.812 -2.738 1 96.12 123 ASP B C 1
ATOM 2370 O O . ASP B 1 123 ? -12.023 -16.875 -2.854 1 96.12 123 ASP B O 1
ATOM 2374 N N . PRO B 1 124 ? -12.484 -15.016 -1.667 1 96.69 124 PRO B N 1
ATOM 2375 C CA . PRO B 1 124 ? -11.445 -15.336 -0.69 1 96.69 124 PRO B CA 1
ATOM 2376 C C . PRO B 1 124 ? -11.688 -16.672 0.021 1 96.69 124 PRO B C 1
ATOM 2378 O O . PRO B 1 124 ? -10.734 -17.359 0.391 1 96.69 124 PRO B O 1
ATOM 2381 N N . ILE B 1 125 ? -12.914 -17.031 0.226 1 96.5 125 ILE B N 1
ATOM 2382 C CA . ILE B 1 125 ? -13.242 -18.297 0.886 1 96.5 125 ILE B CA 1
ATOM 2383 C C . ILE B 1 125 ? -12.773 -19.453 0.022 1 96.5 125 ILE B C 1
ATOM 2385 O O . ILE B 1 125 ? -12.148 -20.391 0.521 1 96.5 125 ILE B O 1
ATOM 2389 N N . ALA B 1 126 ? -13.039 -19.438 -1.269 1 96.44 126 ALA B N 1
ATOM 2390 C CA . ALA B 1 126 ? -12.633 -20.5 -2.193 1 96.44 126 ALA B CA 1
ATOM 2391 C C . ALA B 1 126 ? -11.109 -20.609 -2.264 1 96.44 126 ALA B C 1
ATOM 2393 O O . ALA B 1 126 ? -10.562 -21.719 -2.234 1 96.44 126 ALA B O 1
ATOM 2394 N N . VAL B 1 127 ? -10.422 -19.453 -2.35 1 96.94 127 VAL B N 1
ATOM 2395 C CA . VAL B 1 127 ? -8.961 -19.453 -2.434 1 96.94 127 VAL B CA 1
ATOM 2396 C C . VAL B 1 127 ? -8.367 -20.094 -1.178 1 96.94 127 VAL B C 1
ATOM 2398 O O . VAL B 1 127 ? -7.465 -20.922 -1.266 1 96.94 127 VAL B O 1
ATOM 2401 N N . LYS B 1 128 ? -8.906 -19.703 -0.028 1 97.75 128 LYS B N 1
ATOM 2402 C CA . LYS B 1 128 ? -8.414 -20.25 1.235 1 97.75 128 LYS B CA 1
ATOM 2403 C C . LYS B 1 128 ? -8.594 -21.766 1.289 1 97.75 128 LYS B C 1
ATOM 2405 O O . LYS B 1 128 ? -7.684 -22.484 1.684 1 97.75 128 LYS B O 1
ATOM 2410 N N . LYS B 1 129 ? -9.758 -22.141 0.914 1 97.56 129 LYS B N 1
ATOM 2411 C CA . LYS B 1 129 ? -10.062 -23.562 0.917 1 97.56 129 LYS B CA 1
ATOM 2412 C C . LYS B 1 129 ? -9.156 -24.328 -0.039 1 97.56 129 LYS B C 1
ATOM 2414 O O . LYS B 1 129 ? -8.539 -25.328 0.344 1 97.56 129 LYS B O 1
ATOM 2419 N N . ASN B 1 130 ? -8.992 -23.859 -1.255 1 97.38 130 ASN B N 1
ATOM 2420 C CA . ASN B 1 130 ? -8.242 -24.547 -2.303 1 97.38 130 ASN B CA 1
ATOM 2421 C C . ASN B 1 130 ? -6.758 -24.656 -1.952 1 97.38 130 ASN B C 1
ATOM 2423 O O . ASN B 1 130 ? -6.098 -25.625 -2.316 1 97.38 130 ASN B O 1
ATOM 2427 N N . LEU B 1 131 ? -6.254 -23.641 -1.218 1 98.12 131 LEU B N 1
ATOM 2428 C CA . LEU B 1 131 ? -4.828 -23.609 -0.911 1 98.12 131 LEU B CA 1
ATOM 2429 C C . LEU B 1 131 ? -4.574 -24.031 0.533 1 98.12 131 LEU B C 1
ATOM 2431 O O . LEU B 1 131 ? -3.441 -23.969 1.012 1 98.12 131 LEU B O 1
ATOM 2435 N N . GLU B 1 132 ? -5.613 -24.375 1.258 1 98.25 132 GLU B N 1
ATOM 2436 C CA . GLU B 1 132 ? -5.531 -24.812 2.648 1 98.25 132 GLU B CA 1
ATOM 2437 C C . GLU B 1 132 ? -4.891 -23.734 3.527 1 98.25 132 GLU B C 1
ATOM 2439 O O . GLU B 1 132 ? -3.98 -24.031 4.305 1 98.25 132 GLU B O 1
ATOM 2444 N N . ILE B 1 133 ? -5.27 -22.578 3.314 1 98.56 133 ILE B N 1
ATOM 2445 C CA . ILE B 1 133 ? -4.832 -21.453 4.137 1 98.56 133 ILE B CA 1
ATOM 2446 C C . ILE B 1 133 ? -5.602 -21.438 5.453 1 98.56 133 ILE B C 1
ATOM 2448 O O . ILE B 1 133 ? -6.824 -21.625 5.465 1 98.56 133 ILE B O 1
ATOM 2452 N N . PRO B 1 134 ? -4.906 -21.219 6.555 1 98.38 134 PRO B N 1
ATOM 2453 C CA . PRO B 1 134 ? -5.547 -21.281 7.871 1 98.38 134 PRO B CA 1
ATOM 2454 C C . PRO B 1 134 ? -6.703 -20.281 8 1 98.38 134 PRO B C 1
ATOM 2456 O O . PRO B 1 134 ? -6.676 -19.219 7.398 1 98.38 134 PRO B O 1
ATOM 2459 N N . ASP B 1 135 ? -7.625 -20.562 8.867 1 97.81 135 ASP B N 1
ATOM 2460 C CA . ASP B 1 135 ? -8.859 -19.797 9.031 1 97.81 135 ASP B CA 1
ATOM 2461 C C . ASP B 1 135 ? -8.57 -18.375 9.539 1 97.81 135 ASP B C 1
ATOM 2463 O O . ASP B 1 135 ? -9.289 -17.438 9.203 1 97.81 135 ASP B O 1
ATOM 2467 N N . ASN B 1 136 ? -7.562 -18.266 10.273 1 98.38 136 ASN B N 1
ATOM 2468 C CA . ASN B 1 136 ? -7.277 -16.969 10.883 1 98.38 136 ASN B CA 1
ATOM 2469 C C . ASN B 1 136 ? -6.539 -16.047 9.922 1 98.38 136 ASN B C 1
ATOM 2471 O O . ASN B 1 136 ? -6.227 -14.898 10.258 1 98.38 136 ASN B O 1
ATOM 2475 N N . VAL B 1 137 ? -6.25 -16.516 8.727 1 98.81 137 VAL B N 1
ATOM 2476 C CA . VAL B 1 137 ? -5.617 -15.688 7.711 1 98.81 137 VAL B CA 1
ATOM 2477 C C . VAL B 1 137 ? -6.672 -15.172 6.738 1 98.81 137 VAL B C 1
ATOM 2479 O O . VAL B 1 137 ? -7.371 -15.953 6.094 1 98.81 137 VAL B O 1
ATOM 2482 N N . LYS B 1 138 ? -6.789 -13.875 6.715 1 98.56 138 LYS B N 1
ATOM 2483 C CA . LYS B 1 138 ? -7.656 -13.227 5.734 1 98.56 138 LYS B CA 1
ATOM 2484 C C . LYS B 1 138 ? -6.891 -12.906 4.457 1 98.56 138 LYS B C 1
ATOM 2486 O O . LYS B 1 138 ? -5.922 -12.141 4.484 1 98.56 138 LYS B O 1
ATOM 2491 N N . VAL B 1 139 ? -7.316 -13.492 3.363 1 98.56 139 VAL B N 1
ATOM 2492 C CA . VAL B 1 139 ? -6.676 -13.234 2.08 1 98.56 139 VAL B CA 1
ATOM 2493 C C . VAL B 1 139 ? -7.207 -11.922 1.494 1 98.56 139 VAL B C 1
ATOM 2495 O O . VAL B 1 139 ? -8.422 -11.711 1.442 1 98.56 139 VAL B O 1
ATOM 2498 N N . VAL B 1 140 ? -6.309 -11.047 1.025 1 98.44 140 VAL B N 1
ATOM 2499 C CA . VAL B 1 140 ? -6.711 -9.703 0.632 1 98.44 140 VAL B CA 1
ATOM 2500 C C . VAL B 1 140 ? -6.445 -9.5 -0.858 1 98.44 140 VAL B C 1
ATOM 2502 O O . VAL B 1 140 ? -7.219 -8.828 -1.546 1 98.44 140 VAL B O 1
ATOM 2505 N N . GLY B 1 141 ? -5.324 -10.031 -1.342 1 97.81 141 GLY B N 1
ATOM 2506 C CA . GLY B 1 141 ? -4.969 -9.836 -2.738 1 97.81 141 GLY B CA 1
ATOM 2507 C C . GLY B 1 141 ? -4.004 -10.883 -3.262 1 97.81 141 GLY B C 1
ATOM 2508 O O . GLY B 1 141 ? -3.377 -11.602 -2.482 1 97.81 141 GLY B O 1
ATOM 2509 N N . ILE B 1 142 ? -3.941 -10.992 -4.562 1 98 142 ILE B N 1
ATOM 2510 C CA . ILE B 1 142 ? -3.031 -11.898 -5.254 1 98 142 ILE B CA 1
ATOM 2511 C C . ILE B 1 142 ? -2.225 -11.125 -6.293 1 98 142 ILE B C 1
ATOM 2513 O O . ILE B 1 142 ? -2.777 -10.312 -7.035 1 98 142 ILE B O 1
ATOM 2517 N N . LEU B 1 143 ? -0.933 -11.273 -6.262 1 98.44 143 LEU B N 1
ATOM 2518 C CA . LEU B 1 143 ? -0.073 -10.742 -7.312 1 98.44 143 LEU B CA 1
ATOM 2519 C C . LEU B 1 143 ? 0.36 -11.852 -8.273 1 98.44 143 LEU B C 1
ATOM 2521 O O . LEU B 1 143 ? 1.002 -12.82 -7.855 1 98.44 143 LEU B O 1
ATOM 2525 N N . SER B 1 144 ? -0.041 -11.742 -9.523 1 98.25 144 SER B N 1
ATOM 2526 C CA . SER B 1 144 ? 0.671 -12.555 -10.5 1 98.25 144 SER B CA 1
ATOM 2527 C C . SER B 1 144 ? 2.092 -12.047 -10.719 1 98.25 144 SER B C 1
ATOM 2529 O O . SER B 1 144 ? 2.361 -10.852 -10.539 1 98.25 144 SER B O 1
ATOM 2531 N N . LEU B 1 145 ? 2.969 -12.898 -11.039 1 98.62 145 LEU B N 1
ATOM 2532 C CA . LEU B 1 145 ? 4.383 -12.547 -11.117 1 98.62 145 LEU B CA 1
ATOM 2533 C C . LEU B 1 145 ? 5.074 -13.297 -12.242 1 98.62 145 LEU B C 1
ATOM 2535 O O . LEU B 1 145 ? 4.961 -14.523 -12.344 1 98.62 145 LEU B O 1
ATOM 2539 N N . GLY B 1 146 ? 5.789 -12.594 -13.062 1 98.56 146 GLY B N 1
ATOM 2540 C CA . GLY B 1 146 ? 6.539 -13.172 -14.164 1 98.56 146 GLY B CA 1
ATOM 2541 C C . GLY B 1 146 ? 7.152 -12.133 -15.086 1 98.56 146 GLY B C 1
ATOM 2542 O O . GLY B 1 146 ? 6.973 -10.93 -14.875 1 98.56 146 GLY B O 1
ATOM 2543 N N . TYR B 1 147 ? 7.906 -12.594 -15.992 1 98.12 147 TYR B N 1
ATOM 2544 C CA . TYR B 1 147 ? 8.453 -11.711 -17.016 1 98.12 147 TYR B CA 1
ATOM 2545 C C . TYR B 1 147 ? 7.391 -11.359 -18.047 1 98.12 147 TYR B C 1
ATOM 2547 O O . TYR B 1 147 ? 6.555 -12.195 -18.406 1 98.12 147 TYR B O 1
ATOM 2555 N N . HIS B 1 148 ? 7.469 -10.102 -18.516 1 97.12 148 HIS B N 1
ATOM 2556 C CA . HIS B 1 148 ? 6.535 -9.664 -19.547 1 97.12 148 HIS B CA 1
ATOM 2557 C C . HIS B 1 148 ? 6.676 -10.508 -20.812 1 97.12 148 HIS B C 1
ATOM 2559 O O . HIS B 1 148 ? 7.789 -10.836 -21.219 1 97.12 148 HIS B O 1
ATOM 2565 N N . ARG B 1 149 ? 5.527 -10.875 -21.328 1 97.31 149 ARG B N 1
ATOM 2566 C CA . ARG B 1 149 ? 5.59 -11.344 -22.703 1 97.31 149 ARG B CA 1
ATOM 2567 C C . ARG B 1 149 ? 6.02 -10.219 -23.641 1 97.31 149 ARG B C 1
ATOM 2569 O O . ARG B 1 149 ? 5.742 -9.047 -23.391 1 97.31 149 ARG B O 1
ATOM 2576 N N . GLU B 1 150 ? 6.547 -10.547 -24.703 1 94.88 150 GLU B N 1
ATOM 2577 C CA . GLU B 1 150 ? 7.109 -9.555 -25.609 1 94.88 150 GLU B CA 1
ATOM 2578 C C . GLU B 1 150 ? 6.039 -8.586 -26.109 1 94.88 150 GLU B C 1
ATOM 2580 O O . GLU B 1 150 ? 6.309 -7.402 -26.312 1 94.88 150 GLU B O 1
ATOM 2585 N N . ASP B 1 151 ? 4.863 -9.086 -26.281 1 95.5 151 ASP B N 1
ATOM 2586 C CA . ASP B 1 151 ? 3.809 -8.266 -26.875 1 95.5 151 ASP B CA 1
ATOM 2587 C C . ASP B 1 151 ? 2.879 -7.715 -25.797 1 95.5 151 ASP B C 1
ATOM 2589 O O . ASP B 1 151 ? 1.789 -7.223 -26.094 1 95.5 151 ASP B O 1
ATOM 2593 N N . ASP B 1 152 ? 3.303 -7.898 -24.562 1 94.81 152 ASP B N 1
ATOM 2594 C CA . ASP B 1 152 ? 2.492 -7.309 -23.5 1 94.81 152 ASP B CA 1
ATOM 2595 C C . ASP B 1 152 ? 2.58 -5.785 -23.516 1 94.81 152 ASP B C 1
ATOM 2597 O O . ASP B 1 152 ? 3.605 -5.223 -23.906 1 94.81 152 ASP B O 1
ATOM 2601 N N . ARG B 1 153 ? 1.471 -5.168 -23.203 1 94.56 153 ARG B N 1
ATOM 2602 C CA . ARG B 1 153 ? 1.388 -3.715 -23.125 1 94.56 153 ARG B CA 1
ATOM 2603 C C . ARG B 1 153 ? 0.422 -3.281 -22.016 1 94.56 153 ARG B C 1
ATOM 2605 O O . ARG B 1 153 ? -0.449 -4.051 -21.609 1 94.56 153 ARG B O 1
ATOM 2612 N N . PRO B 1 154 ? 0.593 -2.041 -21.547 1 95.75 154 PRO B N 1
ATOM 2613 C CA . PRO B 1 154 ? -0.363 -1.54 -20.547 1 95.75 154 PRO B CA 1
ATOM 2614 C C . PRO B 1 154 ? -1.788 -1.462 -21.094 1 95.75 154 PRO B C 1
ATOM 2616 O O . PRO B 1 154 ? -1.985 -1.237 -22.297 1 95.75 154 PRO B O 1
ATOM 2619 N N . ALA B 1 155 ? -2.73 -1.68 -20.172 1 94.56 155 ALA B N 1
ATOM 2620 C CA . ALA B 1 155 ? -4.133 -1.503 -20.531 1 94.56 155 ALA B CA 1
ATOM 2621 C C . ALA B 1 155 ? -4.426 -0.053 -20.906 1 94.56 155 ALA B C 1
ATOM 2623 O O . ALA B 1 155 ? -3.643 0.847 -20.594 1 94.56 155 ALA B O 1
ATOM 2624 N N . LYS B 1 156 ? -5.52 0.226 -21.531 1 94 156 LYS B N 1
ATOM 2625 C CA . LYS B 1 156 ? -5.883 1.53 -22.078 1 94 156 LYS B CA 1
ATOM 2626 C C . LYS B 1 156 ? -5.984 2.58 -20.969 1 94 156 LYS B C 1
ATOM 2628 O O . LYS B 1 156 ? -5.609 3.736 -21.172 1 94 156 LYS B O 1
ATOM 2633 N N . LEU B 1 157 ? -6.414 2.137 -19.828 1 93.75 157 LEU B N 1
ATOM 2634 C CA . LEU B 1 157 ? -6.707 3.084 -18.75 1 93.75 157 LEU B CA 1
ATOM 2635 C C . LEU B 1 157 ? -5.441 3.453 -18 1 93.75 157 LEU B C 1
ATOM 2637 O O . LEU B 1 157 ? -5.461 4.348 -17.141 1 93.75 157 LEU B O 1
ATOM 2641 N N . HIS B 1 158 ? -4.336 2.816 -18.266 1 95.06 158 HIS B N 1
ATOM 2642 C CA . HIS B 1 158 ? -3.117 2.914 -17.469 1 95.06 158 HIS B CA 1
ATOM 2643 C C . HIS B 1 158 ? -2.643 4.359 -17.375 1 95.06 158 HIS B C 1
ATOM 2645 O O . HIS B 1 158 ? -2.061 4.758 -16.359 1 95.06 158 HIS B O 1
ATOM 2651 N N . THR B 1 159 ? -2.924 5.195 -18.344 1 94 159 THR B N 1
ATOM 2652 C CA . THR B 1 159 ? -2.375 6.547 -18.359 1 94 159 THR B CA 1
ATOM 2653 C C . THR B 1 159 ? -3.486 7.582 -18.188 1 94 159 THR B C 1
ATOM 2655 O O . THR B 1 159 ? -3.312 8.75 -18.562 1 94 159 THR B O 1
ATOM 2658 N N . ILE B 1 160 ? -4.598 7.121 -17.766 1 97.5 160 ILE B N 1
ATOM 2659 C CA . ILE B 1 160 ? -5.715 8.023 -17.531 1 97.5 160 ILE B CA 1
ATOM 2660 C C . ILE B 1 160 ? -5.809 8.336 -16.031 1 97.5 160 ILE B C 1
ATOM 2662 O O . ILE B 1 160 ? -6.012 7.438 -15.219 1 97.5 160 ILE B O 1
ATOM 2666 N N . TYR B 1 161 ? -5.734 9.602 -15.688 1 97.81 161 TYR B N 1
ATOM 2667 C CA . TYR B 1 161 ? -5.75 10.039 -14.297 1 97.81 161 TYR B CA 1
ATOM 2668 C C . TYR B 1 161 ? -6.785 11.141 -14.086 1 97.81 161 TYR B C 1
ATOM 2670 O O . TYR B 1 161 ? -7.004 11.969 -14.977 1 97.81 161 TYR B O 1
ATOM 2678 N N . ARG B 1 162 ? -7.359 11.141 -12.93 1 97.56 162 ARG B N 1
ATOM 2679 C CA . ARG B 1 162 ? -8.188 12.273 -12.531 1 97.56 162 ARG B CA 1
ATOM 2680 C C . ARG B 1 162 ? -7.344 13.523 -12.328 1 97.56 162 ARG B C 1
ATOM 2682 O O . ARG B 1 162 ? -6.145 13.43 -12.055 1 97.56 162 ARG B O 1
ATOM 2689 N N . ASN B 1 163 ? -8 14.641 -12.43 1 95.75 163 ASN B N 1
ATOM 2690 C CA . ASN B 1 163 ? -7.312 15.898 -12.156 1 95.75 163 ASN B CA 1
ATOM 2691 C C . ASN B 1 163 ? -6.992 16.047 -10.664 1 95.75 163 ASN B C 1
ATOM 2693 O O . ASN B 1 163 ? -7.758 15.594 -9.812 1 95.75 163 ASN B O 1
ATOM 2697 N N . ASN B 1 164 ? -5.906 16.719 -10.398 1 95.25 164 ASN B N 1
ATOM 2698 C CA . ASN B 1 164 ? -5.496 16.938 -9.016 1 95.25 164 ASN B CA 1
ATOM 2699 C C . ASN B 1 164 ? -6.59 17.641 -8.219 1 95.25 164 ASN B C 1
ATOM 2701 O O . ASN B 1 164 ? -6.766 17.359 -7.027 1 95.25 164 ASN B O 1
ATOM 2705 N N . GLU B 1 165 ? -7.316 18.531 -8.852 1 95.25 165 GLU B N 1
ATOM 2706 C CA . GLU B 1 165 ? -8.352 19.281 -8.164 1 95.25 165 GLU B CA 1
ATOM 2707 C C . GLU B 1 165 ? -9.453 18.375 -7.633 1 95.25 165 GLU B C 1
ATOM 2709 O O . GLU B 1 165 ? -10.117 18.688 -6.645 1 95.25 165 GLU B O 1
ATOM 2714 N N . ASP B 1 166 ? -9.625 17.172 -8.266 1 95.81 166 ASP B N 1
ATOM 2715 C CA . ASP B 1 166 ? -10.633 16.203 -7.844 1 95.81 166 ASP B CA 1
ATOM 2716 C C . ASP B 1 166 ? -10.102 15.32 -6.715 1 95.81 166 ASP B C 1
ATOM 2718 O O . ASP B 1 166 ? -10.875 14.805 -5.914 1 95.81 166 ASP B O 1
ATOM 2722 N N . LEU B 1 167 ? -8.75 15.234 -6.656 1 97.69 167 LEU B N 1
ATOM 2723 C CA . LEU B 1 167 ? -8.164 14.227 -5.777 1 97.69 167 LEU B CA 1
ATOM 2724 C C . LEU B 1 167 ? -7.57 14.875 -4.527 1 97.69 167 LEU B C 1
ATOM 2726 O O . LEU B 1 167 ? -7.465 14.242 -3.48 1 97.69 167 LEU B O 1
ATOM 2730 N N . VAL B 1 168 ? -7.234 16.141 -4.66 1 98.69 168 VAL B N 1
ATOM 2731 C CA . VAL B 1 168 ? -6.41 16.766 -3.625 1 98.69 168 VAL B CA 1
ATOM 2732 C C . VAL B 1 168 ? -7.055 18.062 -3.162 1 98.69 168 VAL B C 1
ATOM 2734 O O . VAL B 1 168 ? -7.555 18.844 -3.98 1 98.69 168 VAL B O 1
ATOM 2737 N N . LYS B 1 169 ? -7.074 18.297 -1.881 1 98.62 169 LYS B N 1
ATOM 2738 C CA . LYS B 1 169 ? -7.469 19.562 -1.288 1 98.62 169 LYS B CA 1
ATOM 2739 C C . LYS B 1 169 ? -6.414 20.062 -0.307 1 98.62 169 LYS B C 1
ATOM 2741 O O . LYS B 1 169 ? -5.938 19.312 0.543 1 98.62 169 LYS B O 1
ATOM 2746 N N . PHE B 1 170 ? -6.027 21.312 -0.469 1 98.06 170 PHE B N 1
ATOM 2747 C CA . PHE B 1 170 ? -5.094 21.938 0.459 1 98.06 170 PHE B CA 1
ATOM 2748 C C . PHE B 1 170 ? -5.844 22.656 1.581 1 98.06 170 PHE B C 1
ATOM 2750 O O . PHE B 1 170 ? -6.793 23.391 1.326 1 98.06 170 PHE B O 1
ATOM 2757 N N . LEU B 1 171 ? -5.449 22.359 2.719 1 97.56 171 LEU B N 1
ATOM 2758 C CA . LEU B 1 171 ? -6.062 22.953 3.9 1 97.56 171 LEU B CA 1
ATOM 2759 C C . LEU B 1 171 ? -5.035 23.734 4.715 1 97.56 171 LEU B C 1
ATOM 2761 O O . LEU B 1 171 ? -3.891 23.297 4.855 1 97.56 171 LEU B O 1
#

Organism: Fusobacterium vincentii (NCBI:txid155615)

InterPro domains:
  IPR000415 Nitroreductase-like [G3DSA:3.40.109.10] (3-169)
  IPR000415 Nitroreductase-like [SSF55469] (1-170)
  IPR029479 Nitroreductase [PF00881] (9-61)
  IPR029479 Nitroreductase [PF00881] (65-147)

Sequence (342 aa):
MDLLKLMGDRYSCRRYSTEDVKEEDILKILEAAKIAPTAHNEQPQRIYVVKSNEGKARLMKDFKFDFKAPCYLVCGYNEEEAWKNPLDNNKDSGEVDISIVMTHMMLMAEELGLGTCWIGFFDPIAVKKNLEIPDNVKVVGILSLGYHREDDRPAKLHTIYRNNEDLVKFLMDLLKLMGDRYSCRRYSTEDVKEEDILKILEAAKIAPTAHNEQPQRIYVVKSNEGKARLMKDFKFDFKAPCYLVCGYNEEEAWKNPLDNNKDSGEVDISIVMTHMMLMAEELGLGTCWIGFFDPIAVKKNLEIPDNVKVVGILSLGYHREDDRPAKLHTIYRNNEDLVKFL

Foldseek 3Di:
DPLVVLVLPAFAFLAFDLDADDPVLVVQLVVLLQVFDAVVSLSFKDKDKQQDPLSVVLQCPFPPRPSVFNIKIWMWGQQVSFAFDPVPVRHGCGLVSRVRSVVSSQSSLSVVQKHKHKDQPGDQVSNCVSNVPDPRIGTGIMIRIHHHDPPIDHDPCSPPDDDCVVVDDDD/DPLVVLVLPAFAFLAFDLDADDPVLVVQLVVLLQVFDAVVSLSFKDKDKQQDPLSVVLQVPFPPRPSVFNIKIWMWGQQVSFAFDPVPVRHGCTLVSRVRSVVSSQSSLSVVQKHKHKDQPTDQVSNCVSNVPDPRIGTGIMIRIHHHDPPIDHDPCSPPDDDCVVVDDDD

Nearest PDB structures (foldseek):
  3h4o-assembly1_A  TM=9.324E-01  e=4.531E-19  Clostridioides difficile 630
  5ko7-assembly1_B  TM=8.053E-01  e=6.660E-11  Haliscomenobacter hydrossis DSM 1100
  5ko8-assembly2_B-2  TM=7.547E-01  e=2.689E-11  Haliscomenobacter hydrossis DSM 1100
  5ko8-assembly1_A-3  TM=7.736E-01  e=5.901E-11  Haliscomenobacter hydrossis DSM 1100
  8cqs-assembly1_A  TM=8.167E-01  e=3.603E-09  Bacteroides thetaiotaomicron

Solvent-accessible surface area (backbone atoms only — not comparable to full-atom values): 17963 Å² total; per-residue (Å²): 99,63,64,68,56,52,53,62,68,53,50,63,44,67,41,38,25,83,54,72,68,54,67,70,57,54,51,53,27,49,48,33,34,62,58,38,72,31,63,93,64,47,65,29,47,33,37,36,40,27,55,38,72,66,37,44,52,38,53,44,72,74,38,87,81,74,43,64,45,42,26,33,40,42,31,19,17,31,63,87,46,30,44,58,29,78,59,49,84,48,43,59,43,36,62,47,29,32,26,33,20,50,43,39,25,53,53,45,32,42,76,73,65,32,32,35,24,85,43,62,84,49,35,51,68,58,48,29,60,52,65,66,50,59,87,57,46,48,64,69,39,31,32,38,33,22,36,60,23,90,84,51,68,69,57,87,63,74,83,62,70,81,56,60,79,79,30,43,44,81,58,99,61,64,66,55,53,54,62,66,52,50,61,44,66,40,38,26,84,53,73,70,53,66,70,56,52,51,52,25,49,47,35,34,61,58,39,72,32,64,92,65,48,64,30,46,34,37,36,40,26,53,38,72,66,37,44,52,38,53,45,74,73,39,86,83,73,43,66,44,43,26,34,39,43,32,19,16,32,65,87,45,30,43,57,30,78,60,46,85,48,42,58,42,36,62,46,28,32,27,33,20,49,44,39,24,52,52,43,32,41,76,73,67,32,32,34,23,85,45,64,83,51,36,51,68,58,50,31,61,52,66,66,50,58,87,57,46,48,65,68,40,30,33,38,32,23,36,61,23,90,84,51,67,68,56,89,61,74,84,62,68,80,56,60,81,78,32,44,44,81,60